Protein AF-A0A952VCK4-F1 (afdb_monomer)

Solvent-accessible surface area (backbone atoms only — not comparable to full-atom values): 16431 Å² total; per-residue (Å²): 134,89,78,80,78,70,80,75,81,76,89,83,85,79,90,71,80,59,84,79,76,69,89,76,76,36,78,81,69,48,26,44,77,48,82,47,77,26,64,45,80,44,81,59,98,82,41,76,48,77,33,42,30,32,23,48,34,41,33,32,52,74,78,87,62,73,40,39,32,46,35,30,51,52,75,66,68,44,52,83,56,52,55,88,54,71,80,72,61,77,50,63,51,46,54,53,55,41,26,77,69,48,21,31,38,38,31,57,30,41,52,30,29,47,82,11,37,58,64,60,59,62,49,58,17,49,89,79,66,76,36,51,76,66,52,42,58,69,37,38,64,61,13,51,53,52,50,48,52,43,46,48,36,34,46,49,54,41,44,39,61,72,67,37,61,79,84,50,52,27,32,25,23,19,34,28,35,9,8,38,47,22,51,48,47,37,41,78,32,86,46,39,42,30,32,38,21,33,52,48,36,86,65,72,39,34,84,90,48,56,69,69,59,35,49,54,52,51,50,53,50,38,57,51,37,28,60,22,17,65,57,32,87,46,44,33,39,38,41,42,38,46,72,20,80,47,41,37,92,64,43,70,59,48,56,50,44,34,22,41,79,30,64,25,54,56,54,44,66,45,73,44,75,80,74,89,65,96,35,20,72,52,51,70,57,44,53,89,82,46,42,58,59,51,51,61,49,55,76,76,43,125

Secondary structure (DSSP, 8-state):
-----------S-------PPPTT--BTTTEEEEEEEEEEEEESSS-EEEEEEEEEEEEESSS----EEEEEP---TT----TT--TTS--HHHHHHHHHTTPEEEEE--TTSTT--S---S---TTTTSS-HHHHHHHHHHHHHHHHHHHHHHIIIIIIIIIS-TT--EEEEEETHHHHHHHHHHHH-TTEEEEEEES--SS-B-TTS-HHHHHHHHHHHHHHHHHHHTT--S-EEEEEESS-TTB-TTHHHHHHHHHHTTT--SEEEEEE-----SSGGGGGG-TTTTHHHHHHHHTT--

Mean predicted aligned error: 6.28 Å

Nearest PDB structures (foldseek):
  4hxg-assembly1_A  TM=6.866E-01  e=3.850E-11  Pyroc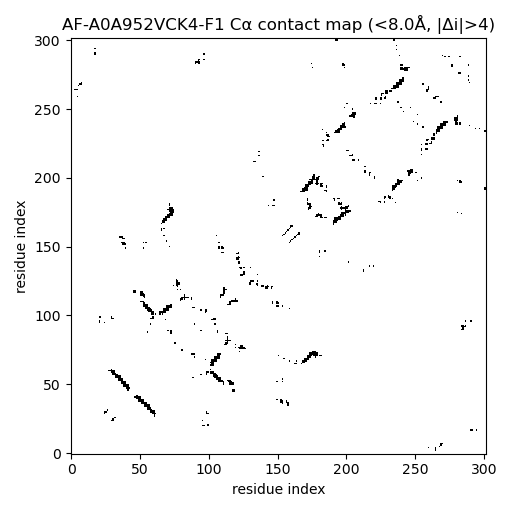occus horikoshii OT3
  4hxg-assembly2_L  TM=6.920E-01  e=4.330E-11  Pyrococcus horikoshii OT3
  4hxg-assembly1_F  TM=6.876E-01  e=4.330E-11  Pyrococcus horikoshii OT3
  4hxg-assembly2_K  TM=6.735E-01  e=1.245E-10  Pyrococcus horikoshii OT3
  7v8u-assembly1_A  TM=6.082E-01  e=3.424E-11  Paenibacillus sp.

Sequence (302 aa):
MKGFVAVVIFLGSVSVCPQAIDPGFAFGRDYTFERMVATRRVNDADDKGTIKLVSYVYRPVKAGTTKVVLFSHGSTGGLIRSAREPLDGPPFALVRFFVSRGYTMVIPMRRGRAESTGKYVEECSVLAGECSTADQLRLGERGISEALADTNAVLEQIVYGKLVRRNTKVIAAGISRGGFLSLLLAAERTEVGAVINFVGGWYGVTANLSTDENEKRMADHKIRLQRAAKKVTVPSLWIYAARDQLYKDGVPQKLFGYWTDADGSRAEFIFVADHALPNGHFIAQDPSLWGKQLDSFLKRTP

Radius of gyration: 18.54 Å; Cα contacts (8 Å, |Δi|>4): 595; chains: 1; bounding box: 48×57×45 Å

Foldseek 3Di:
DDFDDPPPPDDDDDDPPFDDQDPPDDDPQFKDKDKDWFWDADDDPFDGGIKIKIKIKIFGPPDDALAEEEEEFADPLQDQDELVPLPRDAQVLVSSLQSNVGYIYIYIQADSGRPIHTNQQLAHHVPVVRDDLVVNLVSNVVNLVSSLSSSVRCCVCPSCVPRHPPQAAYEQEYAACSLLSSLLNLLVDVSHFEGEHHPYASFQQAPVDDPVSNVSRLVVLLVRLLSSLLRHPHAYEYAWEPQARRYDPCSSVSSVCSNCVNNNSNYHYHYHDDDPDPHRSCVSNDCVRCSVVVVVVVVVTD

Structure (mmCIF, N/CA/C/O backbone):
data_AF-A0A952VCK4-F1
#
_entry.id   AF-A0A952VCK4-F1
#
loop_
_atom_site.group_PDB
_atom_site.id
_atom_site.type_symbol
_atom_site.label_atom_id
_atom_site.label_alt_id
_atom_site.label_comp_id
_atom_site.label_asym_id
_atom_site.label_entity_id
_atom_site.label_seq_id
_atom_site.pdbx_PDB_ins_code
_atom_site.Cartn_x
_atom_site.Cartn_y
_atom_site.Cartn_z
_atom_site.occupancy
_atom_site.B_iso_or_equiv
_atom_site.auth_seq_id
_atom_site.auth_comp_id
_atom_site.auth_asym_id
_atom_site.auth_atom_id
_atom_site.pdbx_PDB_model_num
ATOM 1 N N . MET A 1 1 ? 22.255 -15.027 15.321 1.00 34.03 1 MET A N 1
ATOM 2 C CA . MET A 1 1 ? 21.242 -16.108 15.295 1.00 34.03 1 MET A CA 1
ATOM 3 C C . MET A 1 1 ? 20.570 -16.078 13.935 1.00 34.03 1 MET A C 1
ATOM 5 O O . MET A 1 1 ? 20.062 -15.033 13.562 1.00 34.03 1 MET A O 1
ATOM 9 N N . LYS A 1 2 ? 20.667 -17.164 13.162 1.00 31.75 2 LYS A N 1
ATOM 10 C CA . LYS A 1 2 ? 20.110 -17.266 11.804 1.00 31.75 2 LYS A CA 1
ATOM 11 C C . LYS A 1 2 ? 18.577 -17.320 11.901 1.00 31.75 2 LYS A C 1
ATOM 13 O O . LYS A 1 2 ? 18.056 -18.204 12.575 1.00 31.75 2 LYS A O 1
ATOM 18 N N . GLY A 1 3 ? 17.883 -16.347 11.311 1.00 33.16 3 GLY A N 1
ATOM 19 C CA . GLY A 1 3 ? 16.421 -16.264 11.320 1.00 33.16 3 GLY A CA 1
ATOM 20 C C . GLY A 1 3 ? 15.789 -17.372 10.477 1.00 33.16 3 GLY A C 1
ATOM 21 O O . GLY A 1 3 ? 16.265 -17.676 9.386 1.00 33.16 3 GLY A O 1
ATOM 22 N N . PHE A 1 4 ? 14.729 -17.990 10.996 1.00 32.84 4 PHE A N 1
ATOM 23 C CA . PHE A 1 4 ? 13.907 -18.946 10.259 1.00 32.84 4 PHE A CA 1
ATOM 24 C C . PHE A 1 4 ? 13.177 -18.220 9.119 1.00 32.84 4 PHE A C 1
ATOM 26 O O . PHE A 1 4 ? 12.293 -17.405 9.371 1.00 32.84 4 PHE A O 1
ATOM 33 N N . VAL A 1 5 ? 13.515 -18.538 7.868 1.00 38.03 5 VAL A N 1
ATOM 34 C CA . VAL A 1 5 ? 12.654 -18.251 6.715 1.00 38.03 5 VAL A CA 1
ATOM 35 C C . VAL A 1 5 ? 11.634 -19.384 6.648 1.00 38.03 5 VAL A C 1
ATOM 37 O O . VAL A 1 5 ? 11.970 -20.505 6.271 1.00 38.03 5 VAL A O 1
ATOM 40 N N . ALA A 1 6 ? 10.390 -19.124 7.046 1.00 34.28 6 ALA A N 1
ATOM 41 C CA . ALA A 1 6 ? 9.307 -20.077 6.837 1.00 34.28 6 ALA A CA 1
ATOM 42 C C . ALA A 1 6 ? 8.824 -19.971 5.382 1.00 34.28 6 ALA A C 1
ATOM 44 O O . ALA A 1 6 ? 7.888 -19.235 5.074 1.00 34.28 6 ALA A O 1
ATOM 45 N N . VAL A 1 7 ? 9.469 -20.709 4.474 1.00 36.88 7 VAL A N 1
ATOM 46 C CA . VAL A 1 7 ? 8.864 -21.040 3.178 1.00 36.88 7 VAL A CA 1
ATOM 47 C C . VAL A 1 7 ? 7.813 -22.111 3.454 1.00 36.88 7 VAL A C 1
ATOM 49 O O . VAL A 1 7 ? 8.114 -23.300 3.528 1.00 36.88 7 VAL A O 1
ATOM 52 N N . VAL A 1 8 ? 6.575 -21.685 3.689 1.00 35.97 8 VAL A N 1
ATOM 53 C CA . VAL A 1 8 ? 5.454 -22.605 3.895 1.00 35.97 8 VAL A CA 1
ATOM 54 C C . VAL A 1 8 ? 4.985 -23.092 2.523 1.00 35.97 8 VAL A C 1
ATOM 56 O O . VAL A 1 8 ? 4.101 -22.505 1.908 1.00 35.97 8 VAL A O 1
ATOM 59 N N . ILE A 1 9 ? 5.588 -24.178 2.040 1.00 41.22 9 ILE A N 1
ATOM 60 C CA . ILE A 1 9 ? 4.990 -25.045 1.019 1.00 41.22 9 ILE A CA 1
ATOM 61 C C . ILE A 1 9 ? 4.356 -26.199 1.792 1.00 41.22 9 ILE A C 1
ATOM 63 O O . ILE A 1 9 ? 5.066 -27.086 2.257 1.00 41.22 9 ILE A O 1
ATOM 67 N N . PHE A 1 10 ? 3.037 -26.173 1.990 1.00 41.50 10 PHE A N 1
ATOM 68 C CA . PHE A 1 10 ? 2.327 -27.286 2.623 1.00 41.50 10 PHE A CA 1
ATOM 69 C C . PHE A 1 10 ? 1.287 -27.894 1.686 1.00 41.50 10 PHE A C 1
ATOM 71 O O . PHE A 1 10 ? 0.275 -27.280 1.352 1.00 41.50 10 PHE A O 1
ATOM 78 N N . LEU A 1 11 ? 1.562 -29.148 1.328 1.00 43.91 11 LEU A N 1
ATOM 79 C CA . LEU A 1 11 ? 0.582 -30.182 1.026 1.00 43.91 11 LEU A CA 1
ATOM 80 C C . LEU A 1 11 ? 0.015 -30.669 2.370 1.00 43.91 11 LEU A C 1
ATOM 82 O O . LEU A 1 11 ? 0.777 -31.108 3.227 1.00 43.91 11 LEU A O 1
ATOM 86 N N . GLY A 1 12 ? -1.302 -30.606 2.567 1.00 32.12 12 GLY A N 1
ATOM 87 C CA . GLY A 1 12 ? -1.966 -31.272 3.695 1.00 32.12 12 GLY A CA 1
ATOM 88 C C . GLY A 1 12 ? -2.591 -30.339 4.734 1.00 32.12 12 GLY A C 1
ATOM 89 O O . GLY A 1 12 ? -1.955 -29.478 5.334 1.00 32.12 12 GLY A O 1
ATOM 90 N N . SER A 1 13 ? -3.891 -30.534 4.918 1.00 38.56 13 SER A N 1
ATOM 91 C CA . SER A 1 13 ? -4.864 -29.690 5.603 1.00 38.56 13 SER A CA 1
ATOM 92 C C . SER A 1 13 ? -4.933 -29.893 7.118 1.00 38.56 13 SER A C 1
ATOM 94 O O . SER A 1 13 ? -5.245 -30.985 7.582 1.00 38.56 13 SER A O 1
ATOM 96 N N . VAL A 1 14 ? -4.843 -28.795 7.875 1.00 36.25 14 VAL A N 1
ATOM 97 C CA . VAL A 1 14 ? -5.543 -28.661 9.164 1.00 36.25 14 VAL A CA 1
ATOM 98 C C . VAL A 1 14 ? -6.828 -27.859 8.920 1.00 36.25 14 VAL A C 1
ATOM 100 O O . VAL A 1 14 ? -6.786 -26.708 8.457 1.00 36.25 14 VAL A O 1
ATOM 103 N N . SER A 1 15 ? -7.978 -28.496 9.148 1.00 40.59 15 SER A N 1
ATOM 104 C CA . SER A 1 15 ? -9.320 -27.939 8.932 1.00 40.59 15 SER A CA 1
ATOM 105 C C . SER A 1 15 ? -9.719 -26.999 10.065 1.00 40.59 15 SER A C 1
ATOM 107 O O . SER A 1 15 ? -10.474 -27.351 10.962 1.00 40.59 15 SER A O 1
ATOM 109 N N . VAL A 1 16 ? -9.229 -25.764 9.999 1.00 37.94 16 VAL A N 1
ATOM 110 C CA . VAL A 1 16 ? -9.955 -24.622 10.560 1.00 37.94 16 VAL A CA 1
ATOM 111 C C . VAL A 1 16 ? -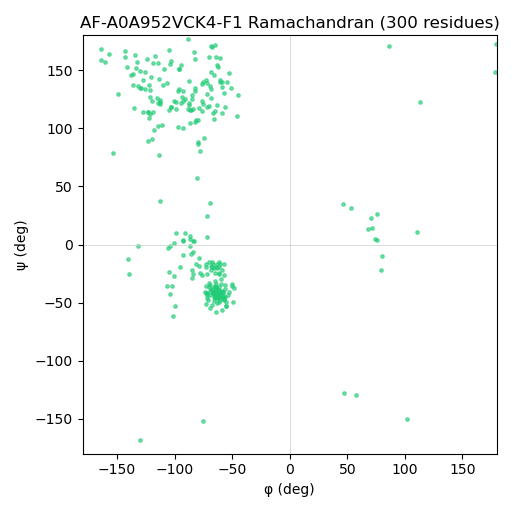10.871 -24.133 9.451 1.00 37.94 16 VAL A C 1
ATOM 113 O O . VAL A 1 16 ? -10.374 -23.734 8.396 1.00 37.94 16 VAL A O 1
ATOM 116 N N . CYS A 1 17 ? -12.186 -24.207 9.662 1.00 35.50 17 CYS A N 1
ATOM 117 C CA . CYS A 1 17 ? -13.151 -23.672 8.711 1.00 35.50 17 CYS A CA 1
ATOM 118 C C . CYS A 1 17 ? -12.950 -22.144 8.659 1.00 35.50 17 CYS A C 1
ATOM 120 O O . CYS A 1 17 ? -13.124 -21.494 9.696 1.00 35.50 17 CYS A O 1
ATOM 122 N N . PRO A 1 18 ? -12.511 -21.552 7.529 1.00 51.97 18 PRO A N 1
ATOM 123 C CA . PRO A 1 18 ? -12.486 -20.099 7.391 1.00 51.97 18 PRO A CA 1
ATOM 124 C C . PRO A 1 18 ? -13.867 -19.520 7.711 1.00 51.97 18 PRO A C 1
ATOM 126 O O . PRO A 1 18 ? -14.884 -20.175 7.463 1.00 51.97 18 PRO A O 1
ATOM 129 N N . GLN A 1 19 ? -13.914 -18.305 8.270 1.00 54.12 19 GLN A N 1
ATOM 130 C CA . GLN A 1 19 ? -15.194 -17.633 8.485 1.00 54.12 19 GLN A CA 1
ATOM 131 C C . GLN A 1 19 ? -15.870 -17.494 7.119 1.00 54.12 19 GLN A C 1
ATOM 133 O O . GLN A 1 19 ? -15.353 -16.799 6.236 1.00 54.12 19 GLN A O 1
ATOM 138 N N . ALA A 1 20 ? -16.989 -18.204 6.947 1.00 57.59 20 ALA A N 1
ATOM 139 C CA . ALA A 1 20 ? -17.745 -18.198 5.709 1.00 57.59 20 ALA A CA 1
ATOM 140 C C . ALA A 1 20 ? -18.134 -16.757 5.383 1.00 57.59 20 ALA A C 1
ATOM 142 O O . ALA A 1 20 ? -18.606 -16.012 6.246 1.00 57.59 20 ALA A O 1
ATOM 143 N N . ILE A 1 21 ? -17.876 -16.347 4.146 1.00 61.97 21 ILE A N 1
ATOM 144 C CA . ILE A 1 21 ? -18.186 -14.991 3.732 1.00 61.97 21 ILE A CA 1
ATOM 145 C C . ILE A 1 21 ? -19.659 -14.947 3.323 1.00 61.97 21 ILE A C 1
ATOM 147 O O . ILE A 1 21 ? -20.033 -15.609 2.358 1.00 61.97 21 ILE A O 1
ATOM 151 N N . ASP A 1 22 ? -20.475 -14.175 4.048 1.00 63.53 22 ASP A N 1
ATOM 152 C CA . ASP A 1 22 ? -21.918 -14.072 3.796 1.00 63.53 22 ASP A CA 1
ATOM 153 C C . ASP A 1 22 ? -22.190 -13.627 2.339 1.00 63.53 22 ASP A C 1
ATOM 155 O O . ASP A 1 22 ? -21.753 -12.536 1.936 1.00 63.53 22 ASP A O 1
ATOM 159 N N . PRO A 1 23 ? -22.871 -14.451 1.515 1.00 60.75 23 PRO A N 1
ATOM 160 C CA . PRO A 1 23 ? -23.243 -14.087 0.150 1.00 60.75 23 PRO A CA 1
ATOM 161 C C . PRO A 1 23 ? -24.211 -12.896 0.082 1.00 60.75 23 PRO A C 1
ATOM 163 O O . PRO A 1 23 ? -24.252 -12.231 -0.948 1.00 60.75 23 PRO A O 1
ATOM 166 N N . GLY A 1 24 ? -24.932 -12.576 1.160 1.00 72.00 24 GLY A N 1
ATOM 167 C CA . GLY A 1 24 ? -25.867 -11.452 1.226 1.00 72.00 24 GLY A CA 1
ATOM 168 C C . GLY A 1 24 ? -25.264 -10.096 1.609 1.00 72.00 24 GLY A C 1
ATOM 169 O O . GLY A 1 24 ? -26.040 -9.165 1.796 1.00 72.00 24 GLY A O 1
ATOM 170 N N . PHE A 1 25 ? -23.936 -9.978 1.766 1.00 81.31 2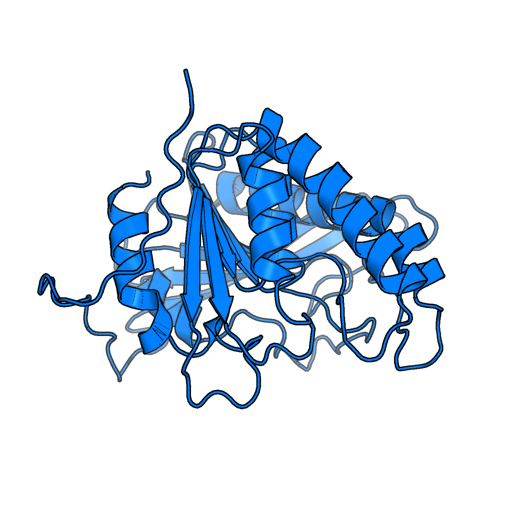5 PHE A N 1
ATOM 171 C CA . PHE A 1 25 ? -23.259 -8.786 2.308 1.00 81.31 25 PHE A CA 1
ATOM 172 C C . PHE A 1 25 ? -23.771 -7.461 1.710 1.00 81.31 25 PHE A C 1
ATOM 174 O O . PHE A 1 25 ? -23.516 -7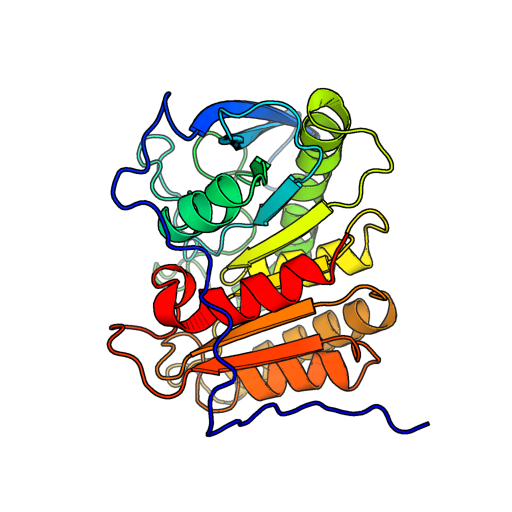.159 0.543 1.00 81.31 25 PHE A O 1
ATOM 181 N N . ALA A 1 26 ? -24.466 -6.665 2.526 1.00 85.56 26 ALA A N 1
ATOM 182 C CA . ALA A 1 26 ? -25.266 -5.530 2.074 1.00 85.56 26 ALA A CA 1
ATOM 183 C C . ALA A 1 26 ? -25.083 -4.269 2.932 1.00 85.56 26 ALA A C 1
ATOM 185 O O . ALA A 1 26 ? -24.914 -4.319 4.156 1.00 85.56 26 ALA A O 1
ATOM 186 N N . PHE A 1 27 ? -25.180 -3.113 2.270 1.00 86.75 27 PHE A N 1
ATOM 187 C CA . PHE A 1 27 ? -25.207 -1.802 2.916 1.00 86.75 27 PHE A CA 1
ATOM 188 C C . PHE A 1 27 ? -26.410 -1.680 3.866 1.00 86.75 27 PHE A C 1
ATOM 190 O O . PHE A 1 27 ? -27.503 -2.151 3.560 1.00 86.75 27 PHE A O 1
ATOM 197 N N . GLY A 1 28 ? -26.212 -1.057 5.027 1.00 86.31 28 GLY A N 1
ATOM 198 C CA . GLY A 1 28 ? -27.235 -0.855 6.060 1.00 86.31 28 GLY A CA 1
ATOM 199 C C . GLY A 1 28 ? -27.506 -2.083 6.935 1.00 86.31 28 GLY A C 1
ATOM 200 O O . GLY A 1 28 ? -27.943 -1.928 8.071 1.00 86.31 28 GLY A O 1
ATOM 201 N N . ARG A 1 29 ? -27.185 -3.290 6.451 1.00 89.12 29 ARG A N 1
ATOM 202 C CA . ARG A 1 29 ? -27.306 -4.546 7.205 1.00 89.12 29 ARG A CA 1
ATOM 203 C C . ARG A 1 29 ? -25.970 -5.006 7.782 1.00 89.12 29 ARG A C 1
ATOM 205 O O . ARG A 1 29 ? -25.870 -5.253 8.979 1.00 89.12 29 ARG A O 1
ATOM 212 N N . ASP A 1 30 ? -24.947 -5.103 6.935 1.00 88.81 30 ASP A N 1
ATOM 213 C CA . ASP A 1 30 ? -23.623 -5.607 7.316 1.00 88.81 30 ASP A CA 1
ATOM 214 C C . ASP A 1 30 ? -22.616 -4.479 7.501 1.00 88.81 30 ASP A C 1
ATOM 216 O O . ASP A 1 30 ? -21.770 -4.536 8.398 1.00 88.81 30 ASP A O 1
ATOM 220 N N . TYR A 1 31 ? -22.724 -3.437 6.675 1.00 92.62 31 TYR A N 1
ATOM 221 C CA . TYR A 1 31 ? -21.815 -2.303 6.717 1.00 92.62 31 TYR A CA 1
ATOM 222 C C . TYR A 1 31 ? -22.502 -0.958 6.478 1.00 92.62 31 TYR A C 1
ATOM 224 O O . TYR A 1 31 ? -23.511 -0.868 5.781 1.00 92.62 31 TYR A O 1
ATOM 232 N N . THR A 1 32 ? -21.923 0.104 7.029 1.00 92.06 32 THR A N 1
ATOM 233 C CA . THR A 1 32 ? -22.187 1.483 6.614 1.00 92.06 32 THR A CA 1
ATOM 234 C C . THR A 1 32 ? -21.021 1.998 5.783 1.00 92.06 32 THR A C 1
ATOM 236 O O . THR A 1 32 ? -19.896 1.501 5.875 1.00 92.06 32 THR A O 1
ATOM 239 N N . PHE A 1 33 ? -21.302 2.986 4.943 1.00 91.56 33 PHE A N 1
ATOM 240 C CA . PHE A 1 33 ? -20.322 3.652 4.103 1.00 91.56 33 PHE A CA 1
ATOM 241 C C . PHE A 1 33 ? -20.463 5.153 4.279 1.00 91.56 33 PHE A C 1
ATOM 243 O O . PHE A 1 33 ? -21.570 5.687 4.212 1.00 91.56 33 PHE A O 1
ATOM 250 N N . GLU A 1 34 ? -19.339 5.831 4.445 1.00 91.88 34 GLU A N 1
ATOM 251 C CA . GLU A 1 34 ? -19.295 7.283 4.424 1.00 91.88 34 GLU A CA 1
ATOM 252 C C . GLU A 1 34 ? -18.022 7.793 3.757 1.00 91.88 34 GLU A C 1
ATOM 254 O O . GLU A 1 34 ? -17.012 7.094 3.637 1.00 91.88 34 GLU A O 1
ATOM 259 N N . ARG A 1 35 ? -18.080 9.061 3.356 1.00 93.38 35 ARG A N 1
ATOM 260 C CA . ARG A 1 35 ? -16.916 9.820 2.919 1.00 93.38 35 ARG A CA 1
ATOM 261 C C . ARG A 1 35 ? -16.467 10.708 4.064 1.00 93.38 35 ARG A C 1
ATOM 263 O O . ARG A 1 35 ? -17.239 11.532 4.548 1.00 93.38 35 ARG A O 1
ATOM 270 N N . MET A 1 36 ? -15.212 10.571 4.461 1.00 96.81 36 MET A N 1
ATOM 271 C CA . MET A 1 36 ? -14.571 11.490 5.394 1.00 96.81 36 MET A CA 1
ATOM 272 C C . MET A 1 36 ? -13.535 12.323 4.655 1.00 96.81 36 MET A C 1
ATOM 274 O O . MET A 1 36 ? -12.965 11.875 3.666 1.00 96.81 36 MET A O 1
ATOM 278 N N . VAL A 1 37 ? -13.284 13.539 5.132 1.00 98.19 37 VAL A N 1
ATOM 279 C CA . VAL A 1 37 ? -12.313 14.447 4.514 1.00 98.19 37 VAL A CA 1
ATOM 280 C C . VAL A 1 37 ? -11.237 14.808 5.529 1.00 98.19 37 VAL A C 1
ATOM 282 O O . VAL A 1 37 ? -11.547 15.249 6.640 1.00 98.19 37 VAL A O 1
ATOM 285 N N . ALA A 1 38 ? -9.986 14.604 5.127 1.00 98.62 38 ALA A N 1
ATOM 286 C CA . ALA A 1 38 ? -8.805 15.207 5.726 1.00 98.62 38 ALA A CA 1
ATOM 287 C C . ALA A 1 38 ? -8.287 16.319 4.806 1.00 98.62 38 ALA A C 1
ATOM 289 O O . ALA A 1 38 ? -8.697 16.443 3.649 1.00 98.62 38 ALA A O 1
ATOM 290 N N . THR A 1 39 ? -7.373 17.134 5.313 1.00 98.56 39 THR A N 1
ATOM 291 C CA . THR A 1 39 ? -6.728 18.189 4.526 1.00 98.56 39 THR A CA 1
ATOM 292 C C . THR A 1 39 ? -5.220 18.135 4.671 1.00 98.56 39 THR A C 1
ATOM 294 O O . THR A 1 39 ? -4.707 17.756 5.722 1.00 98.56 39 THR A O 1
ATOM 297 N N . ARG A 1 40 ? -4.489 18.534 3.633 1.00 98.06 40 ARG A N 1
ATOM 298 C CA . ARG A 1 40 ? -3.031 18.669 3.692 1.00 98.06 40 ARG A CA 1
ATOM 299 C C 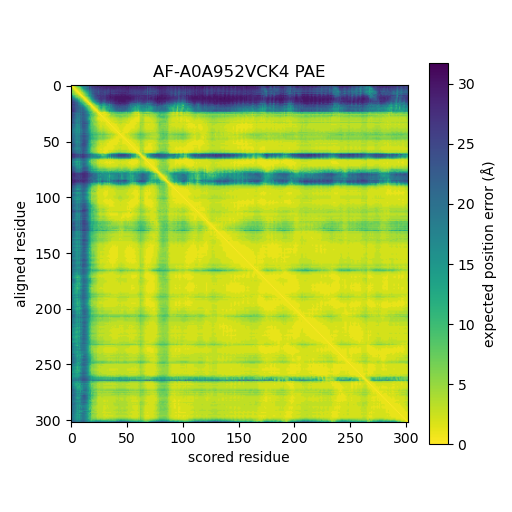. ARG A 1 40 ? -2.620 19.966 3.019 1.00 98.06 40 ARG A C 1
ATOM 301 O O . ARG A 1 40 ? -3.149 20.307 1.965 1.00 98.06 40 ARG A O 1
ATOM 308 N N . ARG A 1 41 ? -1.680 20.699 3.615 1.00 98.00 41 ARG A N 1
ATOM 309 C CA . ARG A 1 41 ? -1.059 21.845 2.947 1.00 98.00 41 ARG A CA 1
ATOM 310 C C . ARG A 1 41 ? 0.058 21.345 2.036 1.00 98.00 41 ARG A C 1
ATOM 312 O O . ARG A 1 41 ? 0.885 20.550 2.469 1.00 98.00 41 ARG A O 1
ATOM 319 N N . VAL A 1 42 ? 0.074 21.827 0.804 1.00 97.44 42 VAL A N 1
ATOM 320 C CA . VAL A 1 42 ? 1.079 21.531 -0.218 1.00 97.44 42 VAL A CA 1
ATOM 321 C C . VAL A 1 42 ? 1.670 22.832 -0.744 1.00 97.44 42 VAL A C 1
ATOM 323 O O . VAL A 1 42 ? 1.021 23.884 -0.750 1.00 97.44 42 VAL A O 1
ATOM 326 N N . ASN A 1 43 ? 2.936 22.770 -1.124 1.00 95.94 43 ASN A N 1
ATOM 327 C CA . ASN A 1 43 ? 3.649 23.863 -1.765 1.00 95.94 43 ASN A CA 1
ATOM 328 C C . ASN A 1 43 ? 4.765 23.253 -2.609 1.00 95.94 43 ASN A C 1
ATOM 330 O O . ASN A 1 43 ? 5.912 23.178 -2.170 1.00 95.94 43 ASN A O 1
ATOM 334 N N . ASP A 1 44 ? 4.397 22.749 -3.780 1.00 93.56 44 ASP A N 1
ATOM 335 C CA . ASP A 1 44 ? 5.325 22.149 -4.729 1.00 93.56 44 ASP A CA 1
ATOM 336 C C . ASP A 1 44 ? 5.123 22.732 -6.139 1.00 93.56 44 ASP A C 1
ATOM 338 O O . ASP A 1 44 ? 4.490 23.777 -6.313 1.00 93.56 44 ASP A O 1
ATOM 342 N N . ALA A 1 45 ? 5.739 22.107 -7.144 1.00 92.06 45 ALA A N 1
ATOM 343 C CA . ALA A 1 45 ? 5.658 22.566 -8.528 1.00 92.06 45 ALA A CA 1
ATOM 344 C C . ALA A 1 45 ? 4.255 22.420 -9.143 1.00 92.06 45 ALA A C 1
ATOM 346 O O . ALA A 1 45 ? 3.968 23.067 -10.148 1.00 92.06 45 ALA A O 1
ATOM 347 N N . ASP A 1 46 ? 3.403 21.571 -8.568 1.00 92.75 46 ASP A N 1
ATOM 348 C CA . ASP A 1 46 ? 2.115 21.185 -9.134 1.00 92.75 46 ASP A CA 1
ATOM 349 C C . ASP A 1 46 ? 0.938 21.825 -8.383 1.00 92.75 46 ASP A C 1
ATOM 351 O O . ASP A 1 46 ? -0.037 22.227 -9.013 1.00 92.75 46 ASP A O 1
ATOM 355 N N . ASP A 1 47 ? 1.039 21.976 -7.059 1.00 95.00 47 ASP A N 1
ATOM 356 C CA . ASP A 1 47 ? -0.027 22.499 -6.207 1.00 95.00 47 ASP A CA 1
ATOM 357 C C . ASP A 1 47 ? 0.493 23.481 -5.138 1.00 95.00 47 ASP A C 1
ATOM 359 O O . ASP A 1 47 ? 1.556 23.300 -4.533 1.00 95.00 47 ASP A O 1
ATOM 363 N N . LYS A 1 48 ? -0.323 24.496 -4.818 1.00 96.50 48 LYS A N 1
ATOM 364 C CA . LYS A 1 48 ? -0.101 25.427 -3.698 1.00 96.50 48 LYS A CA 1
ATOM 365 C C . LYS A 1 48 ? -1.363 25.585 -2.859 1.00 96.50 48 LYS A C 1
ATOM 367 O O . LYS A 1 48 ? -2.447 25.800 -3.392 1.00 96.50 48 LYS A O 1
ATOM 372 N N . GLY A 1 49 ? -1.210 25.562 -1.538 1.00 97.00 49 GLY A N 1
ATOM 373 C CA . GLY A 1 49 ? -2.309 25.779 -0.596 1.00 97.00 49 GLY A CA 1
ATOM 374 C C . GLY A 1 49 ? -2.826 24.480 0.011 1.00 97.00 49 GLY A C 1
ATOM 375 O O . GLY A 1 49 ? -2.060 23.548 0.232 1.00 97.00 49 GLY A O 1
ATOM 376 N N . THR A 1 50 ? -4.110 24.436 0.357 1.00 98.25 50 THR A N 1
ATOM 377 C CA . THR A 1 50 ? -4.711 23.285 1.045 1.00 98.25 50 THR A CA 1
ATOM 378 C C . THR A 1 50 ? -5.440 22.389 0.055 1.00 98.25 50 THR A C 1
ATOM 380 O O . THR A 1 50 ? -6.385 22.831 -0.596 1.00 98.25 50 THR A O 1
ATOM 383 N N . ILE A 1 51 ? -5.050 21.118 -0.001 1.00 97.94 51 ILE A N 1
ATOM 384 C CA . ILE A 1 51 ? -5.772 20.068 -0.722 1.00 97.94 51 ILE A CA 1
ATOM 385 C C . ILE A 1 51 ? -6.690 19.289 0.225 1.00 97.94 51 ILE A C 1
ATOM 387 O O . ILE A 1 51 ? -6.414 19.154 1.422 1.00 97.94 51 ILE A O 1
ATOM 391 N N . LYS A 1 52 ? -7.790 18.769 -0.323 1.00 97.81 52 LYS A N 1
ATOM 392 C CA . LYS A 1 52 ? -8.727 17.862 0.340 1.00 97.81 52 LYS A CA 1
ATOM 393 C C . LYS A 1 52 ? -8.386 16.424 -0.025 1.00 97.81 52 LYS A C 1
ATOM 395 O O . LYS A 1 52 ? -8.217 16.112 -1.201 1.00 97.81 52 LYS A O 1
ATOM 400 N N . LEU A 1 53 ? -8.354 15.570 0.987 1.00 97.25 53 LEU A N 1
ATOM 401 C CA . LEU A 1 53 ? -8.132 14.136 0.872 1.00 97.25 53 LEU A CA 1
ATOM 402 C C . LEU A 1 53 ? -9.403 13.422 1.318 1.00 97.25 53 LEU A C 1
ATOM 404 O O . LEU A 1 53 ? -9.701 13.338 2.514 1.00 97.25 53 LEU A O 1
ATOM 408 N N . VAL A 1 54 ? -10.181 12.957 0.349 1.00 94.94 54 VAL A N 1
ATOM 409 C CA . VAL A 1 54 ? -11.380 12.162 0.593 1.00 94.94 54 VAL A CA 1
ATOM 410 C C . VAL A 1 54 ? -10.956 10.747 0.965 1.00 94.94 54 VAL A C 1
ATOM 412 O O . VAL A 1 54 ? -10.026 10.179 0.406 1.00 94.94 54 VAL A O 1
ATOM 415 N N . SER A 1 55 ? -11.615 10.170 1.957 1.00 95.19 55 SER A N 1
ATOM 416 C CA . SER A 1 55 ? -11.421 8.782 2.354 1.00 95.19 55 SER A CA 1
ATOM 417 C C . SER A 1 55 ? -12.750 8.065 2.358 1.00 95.19 55 SER A C 1
ATOM 419 O O . SER A 1 55 ? -13.739 8.565 2.901 1.00 95.19 55 SER A O 1
ATOM 421 N N . TYR A 1 56 ? -12.755 6.879 1.773 1.00 94.44 56 TYR A N 1
ATOM 422 C CA . TYR A 1 56 ? -13.885 5.969 1.835 1.00 94.44 56 TYR A CA 1
ATOM 423 C C . TYR A 1 56 ? -13.785 5.167 3.124 1.00 94.44 56 TYR A C 1
ATOM 425 O O . TYR A 1 56 ? -12.747 4.562 3.394 1.00 94.44 56 TYR A O 1
ATOM 433 N N . VAL A 1 57 ? -14.839 5.192 3.935 1.00 94.88 57 VAL A N 1
ATOM 434 C CA . VAL A 1 57 ? -14.863 4.524 5.236 1.00 94.88 57 VAL A CA 1
ATOM 435 C C . VAL A 1 57 ? -16.001 3.520 5.256 1.00 94.88 57 VAL A C 1
ATOM 437 O O . VAL A 1 57 ? -17.170 3.899 5.233 1.00 94.88 57 VAL A O 1
ATOM 440 N N . TYR A 1 58 ? -15.645 2.239 5.308 1.00 94.19 58 TYR A N 1
ATOM 441 C CA . TYR A 1 58 ? -16.587 1.132 5.448 1.00 94.19 58 TYR A CA 1
ATOM 442 C C . TYR A 1 58 ? -16.542 0.634 6.887 1.00 94.19 58 TYR A C 1
ATOM 444 O O . TYR A 1 58 ? -15.491 0.179 7.349 1.00 94.19 58 TYR A O 1
ATOM 452 N N . ARG A 1 59 ? -17.667 0.712 7.600 1.00 93.19 59 ARG A N 1
ATOM 453 C CA . ARG A 1 59 ? -17.765 0.248 8.990 1.00 93.19 59 ARG A CA 1
ATOM 454 C C . ARG A 1 59 ? -18.692 -0.948 9.109 1.00 93.19 59 ARG A C 1
ATOM 456 O O . ARG A 1 59 ? -19.740 -0.927 8.474 1.00 93.19 59 ARG A O 1
ATOM 463 N N . PRO A 1 60 ? -18.384 -1.931 9.964 1.00 93.50 60 PRO A N 1
ATOM 464 C CA . PRO A 1 60 ? -19.369 -2.924 10.374 1.00 93.50 60 PRO A CA 1
ATOM 465 C C . PRO A 1 60 ? -20.579 -2.241 11.033 1.00 93.50 60 PRO A C 1
ATOM 467 O O . PRO A 1 60 ? -20.403 -1.355 11.868 1.00 93.50 60 PRO A O 1
ATOM 470 N N . VAL A 1 61 ? -21.804 -2.658 10.691 1.00 88.00 61 VAL A N 1
ATOM 471 C CA . VAL A 1 61 ? -23.034 -2.157 11.350 1.00 88.00 61 VAL A CA 1
ATOM 472 C C . VAL A 1 61 ? -23.077 -2.576 12.819 1.00 88.00 61 VAL A C 1
ATOM 474 O O . VAL A 1 61 ? -23.520 -1.814 13.676 1.00 88.00 61 VAL A O 1
ATOM 477 N N . LYS A 1 62 ? -22.584 -3.781 13.132 1.00 79.62 62 LYS A N 1
ATOM 478 C CA . LYS A 1 62 ? -22.440 -4.240 14.517 1.00 79.62 62 LYS A CA 1
ATOM 479 C C . LYS A 1 62 ? -21.400 -3.363 15.223 1.00 79.62 62 LYS A C 1
ATOM 481 O O . LYS A 1 62 ? -20.210 -3.433 14.920 1.00 79.62 62 LYS A O 1
ATOM 486 N N . ALA A 1 63 ? -21.882 -2.511 16.125 1.00 61.06 63 ALA A N 1
ATOM 487 C CA . ALA A 1 63 ? -21.099 -1.473 16.784 1.00 61.06 63 ALA A CA 1
ATOM 488 C C . ALA A 1 63 ? -19.959 -2.031 17.660 1.00 61.06 63 ALA A C 1
ATOM 490 O O . ALA A 1 63 ? -20.052 -3.132 18.199 1.00 61.06 63 ALA A O 1
ATOM 491 N N . GLY A 1 64 ? -18.909 -1.220 17.855 1.00 59.78 64 GLY A N 1
ATOM 492 C CA . GLY A 1 64 ? -17.945 -1.398 18.953 1.00 59.78 64 GLY A CA 1
ATOM 493 C C . GLY A 1 64 ? -16.525 -1.837 18.586 1.00 59.78 64 GLY A C 1
ATOM 494 O O . GLY A 1 64 ? -15.753 -2.165 19.483 1.00 59.78 64 GLY A O 1
ATOM 495 N N . THR A 1 65 ? -16.129 -1.847 17.312 1.00 64.75 65 THR A N 1
ATOM 496 C CA . THR A 1 65 ? -14.782 -2.309 16.940 1.00 64.75 65 THR A CA 1
ATOM 497 C C . THR A 1 65 ? -13.776 -1.158 16.925 1.00 64.75 65 THR A C 1
ATOM 499 O O . THR A 1 65 ? -13.948 -0.202 16.174 1.00 64.75 65 THR A O 1
ATOM 502 N N . THR A 1 66 ? -12.676 -1.278 17.668 1.00 79.00 66 THR A N 1
ATOM 503 C CA . THR A 1 66 ? -11.514 -0.369 17.573 1.00 79.00 66 THR A CA 1
ATOM 504 C C . THR A 1 66 ? -10.516 -0.795 16.493 1.00 79.00 66 THR A C 1
ATOM 506 O O . THR A 1 66 ? -9.419 -0.252 16.411 1.00 79.00 66 THR A O 1
ATOM 509 N N . LYS A 1 67 ? -10.856 -1.804 15.685 1.00 92.94 67 LYS A N 1
ATOM 510 C CA . LYS A 1 67 ? -9.958 -2.377 14.685 1.00 92.94 67 LYS A CA 1
ATOM 511 C C . LYS A 1 67 ? -10.077 -1.606 13.380 1.00 92.94 67 LYS A C 1
ATOM 513 O O . LYS A 1 67 ? -11.154 -1.556 12.784 1.00 92.94 67 LYS A O 1
ATOM 518 N N . VAL A 1 68 ? -8.968 -1.027 12.930 1.00 96.69 68 VAL A N 1
ATOM 519 C CA . VAL A 1 68 ? -8.910 -0.257 11.684 1.00 96.69 68 VAL A CA 1
ATOM 520 C C . VAL A 1 68 ? -7.889 -0.866 10.736 1.00 96.69 68 VAL A C 1
ATOM 522 O O . VAL A 1 68 ? -6.751 -1.144 11.120 1.00 96.69 68 VAL A O 1
ATOM 525 N N . VAL A 1 69 ? -8.304 -1.028 9.483 1.00 97.62 69 VAL A N 1
ATOM 526 C CA . VAL A 1 69 ? -7.412 -1.276 8.350 1.00 97.62 69 VAL A CA 1
ATOM 527 C C . VAL A 1 69 ? -7.308 0.016 7.553 1.00 97.62 69 VAL A C 1
ATOM 529 O O . VAL A 1 69 ? -8.298 0.471 6.979 1.00 97.62 69 VAL A O 1
ATOM 532 N N . LEU A 1 70 ? -6.112 0.596 7.507 1.00 98.00 70 LEU A N 1
ATOM 533 C CA . LEU A 1 70 ? -5.784 1.677 6.587 1.00 98.00 70 LEU A CA 1
ATOM 534 C C . LEU A 1 70 ? -5.335 1.042 5.273 1.00 98.00 70 LEU A C 1
ATOM 536 O O . LEU A 1 70 ? -4.248 0.469 5.193 1.00 98.00 70 LEU A O 1
ATOM 540 N N . PHE A 1 71 ? -6.200 1.081 4.267 1.00 97.88 71 PHE A N 1
ATOM 541 C CA . PHE A 1 71 ? -5.988 0.381 3.012 1.00 97.88 71 PHE A CA 1
ATOM 542 C C . PHE A 1 71 ? -5.550 1.341 1.905 1.00 97.88 71 PHE A C 1
ATOM 544 O O . PHE A 1 71 ? -6.295 2.231 1.503 1.00 97.88 71 PHE A O 1
ATOM 551 N N . SER A 1 72 ? -4.358 1.120 1.369 1.00 96.44 72 SER A N 1
ATOM 552 C CA . SER A 1 72 ? -3.766 1.922 0.304 1.00 96.44 72 SER A CA 1
ATOM 553 C C . SER A 1 72 ? -4.086 1.328 -1.070 1.00 96.44 72 SER A C 1
ATOM 555 O O . SER A 1 72 ? -3.748 0.177 -1.362 1.00 96.44 72 SER A O 1
ATOM 557 N N . HIS A 1 73 ? -4.701 2.126 -1.945 1.00 93.94 73 HIS A N 1
ATOM 558 C CA . HIS A 1 73 ? -4.933 1.752 -3.343 1.00 93.94 73 HIS A CA 1
ATOM 559 C C . HIS A 1 73 ? -3.626 1.721 -4.159 1.00 93.94 73 HIS A C 1
ATOM 561 O O . HIS A 1 73 ? -2.624 2.344 -3.785 1.00 93.94 73 HIS A O 1
ATOM 567 N N . GLY A 1 74 ? -3.669 1.030 -5.303 1.00 92.06 74 GLY A N 1
ATOM 568 C CA . GLY A 1 74 ? -2.559 0.896 -6.251 1.00 92.06 74 GLY A CA 1
ATOM 569 C C . GLY A 1 74 ? -2.294 2.140 -7.108 1.00 92.06 74 GLY A C 1
ATOM 570 O O . GLY A 1 74 ? -2.558 3.264 -6.690 1.00 92.06 74 GLY A O 1
ATOM 571 N N . SER A 1 75 ? -1.752 1.912 -8.304 1.00 88.62 75 SER A N 1
ATOM 572 C CA . SER A 1 75 ? -1.467 2.882 -9.381 1.00 88.62 75 SER A CA 1
ATOM 573 C C . SER A 1 75 ? -2.718 3.183 -10.229 1.00 88.62 75 SER A C 1
ATOM 575 O O . SER A 1 75 ? -3.670 2.403 -10.184 1.00 88.62 75 SER A O 1
ATOM 577 N N . THR A 1 76 ? -2.758 4.303 -10.964 1.00 80.75 76 THR A N 1
ATOM 578 C CA . THR A 1 76 ? -3.741 4.517 -12.060 1.00 80.75 76 THR A CA 1
ATOM 579 C C . THR A 1 76 ? -3.139 4.276 -13.446 1.00 80.75 76 THR A C 1
ATOM 581 O O . THR A 1 76 ? -3.810 4.485 -14.455 1.00 80.75 76 THR A O 1
ATOM 584 N N . GLY A 1 77 ? -1.867 3.883 -13.523 1.00 78.06 77 GLY A N 1
ATOM 585 C CA . GLY A 1 77 ? -1.082 3.892 -14.755 1.00 78.06 77 GLY A CA 1
ATOM 586 C C . GLY A 1 77 ? -0.743 5.309 -15.231 1.00 78.06 77 GLY A C 1
ATOM 587 O O . GLY A 1 77 ? -0.533 5.518 -16.426 1.00 78.06 77 GLY A O 1
ATOM 588 N N . GLY A 1 78 ? -0.745 6.288 -14.321 1.00 63.22 78 GLY A N 1
ATOM 589 C CA . GLY A 1 78 ? -0.576 7.709 -14.637 1.00 63.22 78 GLY A CA 1
ATOM 590 C C . GLY A 1 78 ? -1.806 8.372 -15.248 1.00 63.22 78 GLY A C 1
ATOM 591 O O . GLY A 1 78 ? -1.747 9.545 -15.588 1.00 63.22 78 GLY A O 1
ATOM 592 N N . LEU A 1 79 ? -2.926 7.656 -15.367 1.00 61.56 79 LEU A N 1
ATOM 593 C CA . LEU A 1 79 ? -4.163 8.220 -15.893 1.00 61.56 79 LEU A CA 1
ATOM 594 C C . LEU A 1 79 ? -4.917 8.973 -14.791 1.00 61.56 79 LEU A C 1
ATOM 596 O O . LEU A 1 79 ? -5.084 8.463 -13.679 1.00 61.56 79 LEU A O 1
ATOM 600 N N . ILE A 1 80 ? -5.400 10.176 -15.104 1.00 60.31 80 ILE A N 1
ATOM 601 C CA . ILE A 1 80 ? -6.338 10.898 -14.241 1.00 60.31 80 ILE A CA 1
ATOM 602 C C . ILE A 1 80 ? -7.703 10.242 -14.418 1.00 60.31 80 ILE A C 1
ATOM 604 O O . ILE A 1 80 ? -8.287 10.285 -15.500 1.00 60.31 80 ILE A O 1
ATOM 608 N N . ARG A 1 81 ? -8.216 9.630 -13.353 1.00 59.00 81 ARG A N 1
ATOM 609 C CA . ARG A 1 81 ? -9.576 9.093 -13.339 1.00 59.00 81 ARG A CA 1
ATOM 610 C C . ARG A 1 81 ? -10.528 10.137 -12.790 1.00 59.00 81 ARG A C 1
ATOM 612 O O . ARG A 1 81 ? -10.252 10.771 -11.773 1.00 59.00 81 ARG A O 1
ATOM 619 N N . SER A 1 82 ? -11.632 10.341 -13.500 1.00 54.53 82 SER A N 1
ATOM 620 C CA . SER A 1 82 ? -12.652 11.311 -13.117 1.00 54.53 82 SER A CA 1
ATOM 621 C C . SER A 1 82 ? -13.199 10.991 -11.727 1.00 54.53 82 SER A C 1
ATOM 623 O O . SER A 1 82 ? -13.511 9.843 -11.428 1.00 54.53 82 SER A O 1
ATOM 625 N N . ALA A 1 83 ? -13.440 12.018 -10.909 1.00 54.88 83 ALA A N 1
ATOM 626 C CA . ALA A 1 83 ? -14.161 11.885 -9.639 1.00 54.88 83 ALA A CA 1
ATOM 627 C C . ALA A 1 83 ? -15.574 11.276 -9.801 1.00 54.88 83 ALA A C 1
ATOM 629 O O . ALA A 1 83 ? -16.177 10.827 -8.829 1.00 54.88 83 ALA A O 1
ATOM 630 N N . ARG A 1 84 ? -16.116 11.266 -11.029 1.00 50.62 84 ARG A N 1
ATOM 631 C CA . ARG A 1 84 ? -17.401 10.638 -11.379 1.00 50.62 84 ARG A CA 1
ATOM 632 C C . ARG A 1 84 ? -17.289 9.133 -11.659 1.00 50.62 84 ARG A C 1
ATOM 634 O O . ARG A 1 84 ? -18.317 8.485 -11.820 1.00 50.62 84 ARG A O 1
ATOM 641 N N . GLU A 1 85 ? -16.077 8.581 -11.691 1.00 49.62 85 GLU A N 1
ATOM 642 C CA . GLU A 1 85 ? -15.780 7.160 -11.898 1.00 49.62 85 GLU A CA 1
ATOM 643 C C . GLU A 1 85 ? -15.170 6.559 -10.615 1.00 49.62 85 GLU A C 1
ATOM 645 O O . GLU A 1 85 ? -13.960 6.345 -10.541 1.00 49.62 85 GLU A O 1
ATOM 650 N N . PRO A 1 86 ? -15.974 6.270 -9.571 1.00 51.78 86 PRO A N 1
ATOM 651 C CA . PRO A 1 86 ? -15.493 5.851 -8.246 1.00 51.78 86 PRO A CA 1
ATOM 652 C C . PRO A 1 86 ? -14.905 4.420 -8.195 1.00 51.78 86 PRO A C 1
ATOM 654 O O . PRO A 1 86 ? -14.869 3.792 -7.137 1.00 51.78 86 PRO A O 1
ATOM 657 N N . LEU A 1 87 ? -14.411 3.889 -9.318 1.00 55.06 87 LEU A N 1
ATOM 658 C CA . LEU A 1 87 ? -13.824 2.547 -9.457 1.00 55.06 87 LEU A CA 1
ATOM 659 C C . LEU A 1 87 ? -12.437 2.395 -8.798 1.00 55.06 87 LEU A C 1
ATOM 661 O O . LEU A 1 87 ? -11.803 1.352 -8.940 1.00 55.06 87 LEU A O 1
ATOM 665 N N . ASP A 1 88 ? -11.965 3.407 -8.072 1.00 60.81 88 ASP A N 1
ATOM 666 C CA . ASP A 1 88 ? -10.636 3.437 -7.448 1.00 60.81 88 ASP A CA 1
ATOM 667 C C . ASP A 1 88 ? -10.613 2.935 -5.989 1.00 60.81 88 ASP A C 1
ATOM 669 O O . ASP A 1 88 ? -9.564 2.935 -5.336 1.00 60.81 88 ASP A O 1
ATOM 673 N N . GLY A 1 89 ? -11.758 2.474 -5.475 1.00 66.25 89 GLY A N 1
ATOM 674 C CA . GLY A 1 89 ? -11.852 1.792 -4.184 1.00 66.25 89 GLY A CA 1
ATOM 675 C C . GLY A 1 89 ? -11.168 0.411 -4.162 1.00 66.25 89 GLY A C 1
ATOM 676 O O . GLY A 1 89 ? -10.778 -0.127 -5.200 1.00 66.25 89 GLY A O 1
ATOM 677 N N . PRO A 1 90 ? -11.011 -0.207 -2.976 1.00 76.06 90 PRO A N 1
ATOM 678 C CA . PRO A 1 90 ? -10.510 -1.575 -2.874 1.00 76.06 90 PRO A CA 1
ATOM 679 C C . PRO A 1 90 ? -11.467 -2.550 -3.581 1.00 76.06 90 PRO A C 1
ATOM 681 O O . PRO A 1 90 ? -12.677 -2.302 -3.596 1.00 76.06 90 PRO A O 1
ATOM 684 N N . PRO A 1 91 ? -10.980 -3.704 -4.082 1.00 86.56 91 PRO A N 1
ATOM 685 C CA . PRO A 1 91 ? -11.854 -4.805 -4.467 1.00 86.56 91 PRO A CA 1
ATOM 686 C C . PRO A 1 91 ? -12.921 -5.058 -3.399 1.00 86.56 91 PRO A C 1
ATOM 688 O O . PRO A 1 91 ? -12.595 -5.228 -2.223 1.00 86.56 91 PRO A O 1
ATOM 691 N N . PHE A 1 92 ? -14.198 -5.109 -3.787 1.00 87.75 92 PHE A N 1
ATOM 692 C CA . PHE A 1 92 ? -15.287 -5.251 -2.813 1.00 87.75 92 PHE A CA 1
ATOM 693 C C . PHE A 1 92 ? -15.187 -6.556 -2.006 1.00 87.75 92 PHE A C 1
ATOM 695 O O . PHE A 1 92 ? -15.609 -6.617 -0.855 1.00 87.75 92 PHE A O 1
ATOM 702 N N . ALA A 1 93 ? -14.528 -7.578 -2.562 1.00 90.62 93 ALA A N 1
ATOM 703 C CA . ALA A 1 93 ? -14.162 -8.797 -1.850 1.00 90.62 93 ALA A CA 1
ATOM 704 C C . ALA A 1 93 ? -13.313 -8.536 -0.588 1.00 90.62 93 ALA A C 1
ATOM 706 O O . ALA A 1 93 ? -13.542 -9.181 0.435 1.00 90.62 93 ALA A O 1
ATOM 707 N N . LEU A 1 94 ? -12.389 -7.568 -0.622 1.00 93.25 94 LEU A N 1
ATOM 708 C CA . LEU A 1 94 ? -11.599 -7.157 0.544 1.00 93.25 94 LEU A CA 1
ATOM 709 C C . LEU A 1 94 ? -12.441 -6.384 1.556 1.00 93.25 94 LEU A C 1
ATOM 711 O O . LEU A 1 94 ? -12.334 -6.655 2.751 1.00 93.25 94 LEU A O 1
ATOM 715 N N . VAL A 1 95 ? -13.316 -5.485 1.088 1.00 92.81 95 VAL A N 1
ATOM 716 C CA . VAL A 1 95 ? -14.288 -4.792 1.956 1.00 92.81 95 VAL A CA 1
ATOM 717 C C . VAL A 1 95 ? -15.119 -5.811 2.716 1.00 92.81 95 VAL A C 1
ATOM 719 O O . VAL A 1 95 ? -15.144 -5.808 3.946 1.00 92.81 95 VAL A O 1
ATOM 722 N N . ARG A 1 96 ? -15.725 -6.748 1.986 1.00 93.06 96 ARG A N 1
ATOM 723 C CA . ARG A 1 96 ? -16.510 -7.839 2.556 1.00 93.06 96 ARG A CA 1
ATOM 724 C C . ARG A 1 96 ? -15.685 -8.671 3.537 1.00 93.06 96 ARG A C 1
ATOM 726 O O . ARG A 1 96 ? -16.163 -8.968 4.631 1.00 93.06 96 ARG A O 1
ATOM 733 N N . PHE A 1 97 ? -14.450 -9.024 3.182 1.00 94.75 97 PHE A N 1
ATOM 734 C CA . PHE A 1 97 ? -13.566 -9.819 4.034 1.00 94.75 97 PHE A CA 1
ATOM 735 C C . PHE A 1 97 ? -13.303 -9.133 5.380 1.00 94.75 97 PHE A C 1
ATOM 737 O O . PHE A 1 97 ? -13.601 -9.712 6.423 1.00 94.75 97 PHE A O 1
ATOM 744 N N . PHE A 1 98 ? -12.798 -7.901 5.377 1.00 94.88 98 PHE A N 1
ATOM 745 C CA . PHE A 1 98 ? -12.422 -7.197 6.605 1.00 94.88 98 PHE A CA 1
ATOM 746 C C . PHE A 1 98 ? -13.632 -6.760 7.432 1.00 94.88 98 PHE A C 1
ATOM 748 O O . PHE A 1 98 ? -13.643 -6.951 8.650 1.00 94.88 98 PHE A O 1
ATOM 755 N N . VAL A 1 99 ? -14.676 -6.226 6.796 1.00 93.81 99 VAL A N 1
ATOM 756 C CA . VAL A 1 99 ? -15.849 -5.718 7.518 1.00 93.81 99 VAL A CA 1
ATOM 757 C C . VAL A 1 99 ? -16.626 -6.852 8.188 1.00 93.81 99 VAL A C 1
ATOM 759 O O . VAL A 1 99 ? -17.011 -6.718 9.349 1.00 93.81 99 VAL A O 1
ATOM 762 N N . SER A 1 100 ? -16.763 -8.014 7.536 1.00 92.00 100 SER A N 1
ATOM 763 C CA . SER A 1 100 ? -17.362 -9.205 8.170 1.00 92.00 100 SER A CA 1
ATOM 764 C C . SER A 1 100 ? -16.560 -9.735 9.369 1.00 92.00 100 SER A C 1
ATOM 766 O O . SER A 1 100 ? -17.098 -10.478 10.189 1.00 92.00 100 SER A O 1
ATOM 768 N N . ARG A 1 101 ? -15.292 -9.324 9.506 1.00 92.06 101 ARG A N 1
ATOM 769 C CA . ARG A 1 101 ? -14.396 -9.635 10.635 1.00 92.06 101 ARG A CA 1
ATOM 770 C C . ARG A 1 101 ? -14.322 -8.510 11.667 1.00 92.06 101 ARG A C 1
ATOM 772 O O . ARG A 1 101 ? -13.484 -8.549 12.566 1.00 92.06 101 ARG A O 1
ATOM 779 N N . GLY A 1 102 ? -15.189 -7.505 11.548 1.00 92.69 102 GLY A N 1
ATOM 780 C CA . GLY A 1 102 ? -15.254 -6.394 12.488 1.00 92.69 102 GLY A CA 1
ATOM 781 C C . GLY A 1 102 ? -14.122 -5.379 12.324 1.00 92.69 102 GLY A C 1
ATOM 782 O O . GLY A 1 102 ? -13.745 -4.736 13.296 1.00 92.69 102 GLY A O 1
ATOM 783 N N . TYR A 1 103 ? -13.541 -5.239 11.133 1.00 95.00 103 TYR A N 1
ATOM 784 C CA . TYR A 1 103 ? -12.594 -4.160 10.857 1.00 95.00 103 TYR A CA 1
ATOM 785 C C . TYR A 1 103 ? -13.308 -3.001 10.166 1.00 95.00 103 TYR A C 1
ATOM 787 O O . TYR A 1 103 ? -14.003 -3.190 9.168 1.00 95.00 103 TYR A O 1
ATOM 795 N N . THR A 1 104 ? -13.083 -1.786 10.660 1.00 95.88 104 THR A N 1
ATOM 796 C CA . THR A 1 104 ? -13.364 -0.575 9.886 1.00 95.88 104 THR A CA 1
ATOM 797 C C . THR A 1 104 ? -12.268 -0.405 8.840 1.00 95.88 104 THR A C 1
ATOM 799 O O . THR A 1 104 ? -11.091 -0.303 9.185 1.00 95.88 104 THR A O 1
ATOM 802 N N . MET A 1 105 ? -12.637 -0.371 7.562 1.00 96.12 105 MET A N 1
ATOM 803 C CA . MET A 1 105 ? -11.694 -0.071 6.487 1.00 96.12 105 MET A CA 1
ATOM 804 C C . MET A 1 105 ? -11.728 1.415 6.166 1.00 96.12 105 MET A C 1
ATOM 806 O O . MET A 1 105 ? -12.789 1.962 5.872 1.00 96.12 105 MET A O 1
ATOM 810 N N . VAL A 1 106 ? -10.559 2.045 6.179 1.00 97.25 106 VAL A N 1
ATOM 811 C CA . VAL A 1 106 ? -10.352 3.431 5.759 1.00 97.25 106 VAL A CA 1
ATOM 812 C C . VAL A 1 106 ? -9.468 3.408 4.533 1.00 97.25 106 VAL A C 1
ATOM 814 O O . VAL A 1 106 ? -8.360 2.879 4.585 1.00 97.25 106 VAL A O 1
ATOM 817 N N . ILE A 1 107 ? -9.953 3.973 3.435 1.00 96.25 107 ILE A N 1
ATOM 818 C CA . ILE A 1 107 ? -9.239 3.988 2.163 1.00 96.25 107 ILE A CA 1
ATOM 819 C C . ILE A 1 107 ? -8.965 5.442 1.787 1.00 96.25 107 ILE A C 1
ATOM 821 O O . ILE A 1 107 ? -9.869 6.109 1.276 1.00 96.25 107 ILE A O 1
ATOM 825 N N . PRO A 1 108 ? -7.751 5.951 2.064 1.00 95.75 108 PRO A N 1
ATOM 826 C CA . PRO A 1 108 ? -7.336 7.280 1.641 1.00 95.75 108 PRO A CA 1
ATOM 827 C C . PRO A 1 108 ? -7.318 7.351 0.115 1.00 95.75 108 PRO A C 1
ATOM 829 O O . PRO A 1 108 ? -6.556 6.620 -0.520 1.00 95.75 108 PRO A O 1
ATOM 832 N N . MET A 1 109 ? -8.114 8.241 -0.474 1.00 93.12 109 MET A N 1
ATOM 833 C CA . MET A 1 109 ? -7.899 8.670 -1.854 1.00 93.12 109 MET A CA 1
ATOM 834 C C . MET A 1 109 ? -6.810 9.738 -1.800 1.00 93.12 109 MET A C 1
ATOM 836 O O . MET A 1 109 ? -7.029 10.836 -1.283 1.00 93.12 109 MET A O 1
ATOM 840 N N . ARG A 1 110 ? -5.600 9.392 -2.246 1.00 93.62 110 ARG A N 1
ATOM 841 C CA . ARG A 1 110 ? -4.449 10.313 -2.206 1.00 93.62 110 ARG A CA 1
ATOM 842 C C . ARG A 1 110 ? -4.655 11.473 -3.188 1.00 93.62 110 ARG A C 1
ATOM 844 O O . ARG A 1 110 ? -5.637 11.483 -3.931 1.00 93.62 110 ARG A O 1
ATOM 851 N N . ARG A 1 111 ? -3.811 12.505 -3.162 1.00 93.31 111 ARG A N 1
ATOM 852 C CA . ARG A 1 111 ? -4.056 13.707 -3.977 1.00 93.31 111 ARG A CA 1
ATOM 853 C C . ARG A 1 111 ? -4.243 13.371 -5.460 1.00 93.31 111 ARG A C 1
ATOM 855 O O . ARG A 1 111 ? -3.566 12.496 -5.998 1.00 93.31 111 ARG A O 1
ATOM 862 N N . GLY A 1 112 ? -5.192 14.044 -6.105 1.00 89.69 112 GLY A N 1
ATOM 863 C CA . GLY A 1 112 ? -5.558 13.776 -7.498 1.00 89.69 112 GLY A CA 1
ATOM 864 C C . GLY A 1 112 ? -6.233 12.421 -7.762 1.00 89.69 112 GLY A C 1
ATOM 865 O O . GLY A 1 112 ? -6.338 12.027 -8.922 1.00 89.69 112 GLY A O 1
ATOM 866 N N . ARG A 1 113 ? -6.683 11.696 -6.725 1.00 87.62 113 ARG A N 1
ATOM 867 C CA . ARG A 1 113 ? -7.491 10.469 -6.851 1.00 87.62 113 ARG A CA 1
ATOM 868 C C . ARG A 1 113 ? -8.941 10.696 -6.466 1.00 87.62 113 ARG A C 1
ATOM 870 O O . ARG A 1 113 ? -9.212 11.282 -5.421 1.00 87.62 113 ARG A O 1
ATOM 877 N N . ALA A 1 114 ? -9.852 10.110 -7.242 1.00 85.31 114 ALA A N 1
ATOM 878 C CA . ALA A 1 114 ? -11.289 10.153 -6.986 1.00 85.31 114 ALA A CA 1
ATOM 879 C C . ALA A 1 114 ? -11.756 11.590 -6.661 1.00 85.31 114 ALA A C 1
ATOM 881 O O . ALA A 1 114 ? -11.464 12.511 -7.420 1.00 85.31 114 ALA A O 1
ATOM 882 N N . GLU A 1 115 ? -12.464 11.809 -5.552 1.00 89.94 115 GLU A N 1
ATOM 883 C CA . GLU A 1 115 ? -12.926 13.138 -5.133 1.00 89.94 115 GLU A CA 1
ATOM 884 C C . GLU A 1 115 ? -11.871 13.975 -4.370 1.00 89.94 115 GLU A C 1
ATOM 886 O O . GLU A 1 115 ? -12.182 15.082 -3.914 1.00 89.94 115 GLU A O 1
ATOM 891 N N . SER A 1 116 ? -10.637 13.485 -4.203 1.00 91.94 116 SER A N 1
ATOM 892 C CA . SER A 1 116 ? -9.537 14.270 -3.627 1.00 91.94 116 SER A CA 1
ATOM 893 C C . SER A 1 116 ? -9.036 15.324 -4.608 1.00 91.94 116 SER A C 1
ATOM 895 O O . SER A 1 116 ? -8.924 15.091 -5.809 1.00 91.94 116 SER A O 1
ATOM 897 N N . THR A 1 117 ? -8.697 16.501 -4.087 1.00 93.81 117 THR A N 1
ATOM 898 C CA . THR A 1 117 ? -8.192 17.611 -4.907 1.00 93.81 117 THR A CA 1
ATOM 899 C C . THR A 1 117 ? -6.672 17.539 -5.070 1.00 93.81 117 THR A C 1
ATOM 901 O O . THR A 1 117 ? -5.998 16.716 -4.447 1.00 93.81 117 THR A O 1
ATOM 904 N N . GLY A 1 118 ? -6.124 18.466 -5.855 1.00 93.19 118 GLY A N 1
ATOM 905 C CA . GLY A 1 118 ? -4.700 18.522 -6.181 1.00 93.19 118 GLY A CA 1
ATOM 906 C C . GLY A 1 118 ? -4.349 17.644 -7.377 1.00 93.19 118 GLY A C 1
ATOM 907 O O . GLY A 1 118 ? -5.184 16.876 -7.865 1.00 93.19 118 GLY A O 1
ATOM 908 N N . LYS A 1 119 ? -3.120 17.765 -7.865 1.00 91.56 119 LYS A N 1
ATOM 909 C CA . LYS A 1 119 ? -2.633 17.002 -9.012 1.00 91.56 119 LYS A CA 1
ATOM 910 C C . LYS A 1 119 ? -2.061 15.655 -8.573 1.00 91.56 119 LYS A C 1
ATOM 912 O O . LYS A 1 119 ? -1.386 15.551 -7.550 1.00 91.56 119 LYS A O 1
ATOM 917 N N . TYR A 1 120 ? -2.319 14.611 -9.360 1.00 89.81 120 TYR A N 1
ATOM 918 C CA . TYR A 1 120 ? -1.690 13.306 -9.161 1.00 89.81 120 TYR A CA 1
ATOM 919 C C . TYR A 1 120 ? -0.211 13.372 -9.563 1.00 89.81 120 TYR A C 1
ATOM 921 O O . TYR A 1 120 ? 0.112 13.842 -10.652 1.00 89.81 120 TYR A O 1
ATOM 929 N N . VAL A 1 121 ? 0.684 12.913 -8.685 1.00 91.44 121 VAL A N 1
ATOM 930 C CA . VAL A 1 121 ? 2.148 13.057 -8.857 1.00 91.44 121 VAL A CA 1
ATOM 931 C C . VAL A 1 121 ? 2.937 11.765 -8.638 1.00 91.44 121 VAL A C 1
ATOM 933 O O . VAL A 1 121 ? 4.166 11.776 -8.662 1.00 91.44 121 VAL A O 1
ATOM 936 N N . GLU A 1 122 ? 2.266 10.663 -8.302 1.00 91.88 122 GLU A N 1
ATOM 937 C CA . GLU A 1 122 ? 2.964 9.430 -7.907 1.00 91.88 122 GLU A CA 1
ATOM 938 C C . GLU A 1 122 ? 3.633 8.736 -9.096 1.00 91.88 122 GLU A C 1
ATOM 940 O O . GLU A 1 122 ? 4.519 7.890 -8.931 1.00 91.88 122 GLU A O 1
ATOM 945 N N . GLU A 1 123 ? 3.173 9.077 -10.294 1.00 90.06 123 GLU A N 1
ATOM 946 C CA . GLU A 1 123 ? 3.656 8.596 -11.573 1.00 90.06 123 GLU A CA 1
ATOM 947 C C . GLU A 1 123 ? 3.159 9.504 -12.703 1.00 90.06 123 GLU A C 1
ATOM 949 O O . GLU A 1 123 ? 2.265 10.327 -12.526 1.00 90.06 123 GLU A O 1
ATOM 954 N N . CYS A 1 124 ? 3.741 9.295 -13.875 1.00 88.75 124 CYS A N 1
ATOM 955 C CA . CYS A 1 124 ? 3.327 9.828 -15.167 1.00 88.75 124 CYS A CA 1
ATOM 956 C C . CYS A 1 124 ? 2.973 8.655 -16.092 1.00 88.75 124 CYS A C 1
ATOM 958 O O . CYS A 1 124 ? 3.449 7.526 -15.867 1.00 88.75 124 CYS A O 1
ATOM 960 N N . SER A 1 125 ? 2.136 8.881 -17.110 1.00 87.56 125 SER A N 1
ATOM 961 C CA . SER A 1 125 ? 1.686 7.786 -17.968 1.00 87.56 125 SER A CA 1
ATOM 962 C C . SER A 1 125 ? 2.730 7.410 -19.020 1.00 87.56 125 SER A C 1
ATOM 964 O O . SER A 1 125 ? 2.919 8.096 -20.020 1.00 87.56 125 SER A O 1
ATOM 966 N N . VAL A 1 126 ? 3.376 6.255 -18.833 1.00 86.94 126 VAL A N 1
ATOM 967 C CA . VAL A 1 126 ? 4.229 5.649 -19.875 1.00 86.94 126 VAL A CA 1
ATOM 968 C C . VAL A 1 126 ? 3.380 5.130 -21.035 1.00 86.94 126 VAL A C 1
ATOM 970 O O . VAL A 1 126 ? 3.774 5.251 -22.188 1.00 86.94 126 VAL A O 1
ATOM 973 N N . LEU A 1 127 ? 2.192 4.587 -20.741 1.00 83.38 127 LEU A N 1
ATOM 974 C CA . LEU A 1 127 ? 1.291 4.039 -21.759 1.00 83.38 127 LEU A CA 1
ATOM 975 C C . LEU A 1 127 ? 0.755 5.117 -22.705 1.00 83.38 127 LEU A C 1
ATOM 977 O O . LEU A 1 127 ? 0.616 4.854 -23.894 1.00 83.38 127 LEU A O 1
ATOM 981 N N . ALA A 1 128 ? 0.484 6.321 -22.195 1.00 86.06 128 ALA A N 1
ATOM 982 C CA . ALA A 1 128 ? 0.067 7.454 -23.018 1.00 86.06 128 ALA A CA 1
ATOM 983 C C . ALA A 1 128 ? 1.250 8.222 -23.646 1.00 86.06 128 ALA A C 1
ATOM 985 O O . ALA A 1 128 ? 1.035 9.236 -24.303 1.00 86.06 128 ALA A O 1
ATOM 986 N N . GLY A 1 129 ? 2.493 7.762 -23.451 1.00 86.31 129 GLY A N 1
ATOM 987 C CA . GLY A 1 129 ? 3.690 8.416 -23.987 1.00 86.31 129 GLY A CA 1
ATOM 988 C C . GLY A 1 129 ? 4.052 9.741 -23.307 1.00 86.31 129 GLY A C 1
ATOM 989 O O . GLY A 1 129 ? 4.881 10.479 -23.829 1.00 86.31 129 GLY A O 1
ATOM 990 N N . GLU A 1 130 ? 3.467 10.050 -22.146 1.00 87.62 130 GLU A N 1
ATOM 991 C CA . GLU A 1 130 ? 3.747 11.286 -21.402 1.00 87.62 130 GLU A CA 1
ATOM 992 C C . GLU A 1 130 ? 5.137 11.273 -20.760 1.00 87.62 130 GLU A C 1
ATOM 994 O O . GLU A 1 130 ? 5.706 12.327 -20.480 1.00 87.62 130 GLU A O 1
ATOM 999 N N . CYS A 1 131 ? 5.681 10.085 -20.485 1.00 90.81 131 CYS A N 1
ATOM 1000 C CA . CYS A 1 131 ? 7.016 9.943 -19.928 1.00 90.81 131 CYS A CA 1
ATOM 1001 C C . CYS A 1 131 ? 7.637 8.571 -20.203 1.00 90.81 131 CYS A C 1
ATOM 1003 O O . CYS A 1 131 ? 6.951 7.602 -20.529 1.00 90.81 131 CYS A O 1
ATOM 1005 N N . SER A 1 132 ? 8.953 8.471 -20.026 1.00 93.38 132 SER A N 1
ATOM 1006 C CA . SER A 1 132 ? 9.678 7.204 -20.116 1.00 93.38 132 SER A CA 1
ATOM 1007 C C . SER A 1 132 ? 9.622 6.396 -18.813 1.00 93.38 132 SER A C 1
ATOM 1009 O O . SER A 1 132 ? 9.329 6.891 -17.722 1.00 93.38 132 SER A O 1
ATOM 1011 N N . THR A 1 133 ? 9.999 5.123 -18.890 1.00 91.00 133 THR A N 1
ATOM 1012 C CA . THR A 1 133 ? 10.224 4.274 -17.710 1.00 91.00 133 THR A CA 1
ATOM 1013 C C . THR A 1 133 ? 11.313 4.836 -16.786 1.00 91.00 133 THR A C 1
ATOM 1015 O O . THR A 1 133 ? 11.237 4.641 -15.569 1.00 91.00 133 THR A O 1
ATOM 1018 N N . ALA A 1 134 ? 12.294 5.553 -17.346 1.00 93.50 134 ALA A N 1
ATOM 1019 C CA . ALA A 1 134 ? 13.345 6.251 -16.613 1.00 93.50 134 ALA A CA 1
ATOM 1020 C C . ALA A 1 134 ? 12.822 7.511 -15.905 1.00 93.50 134 ALA A C 1
ATOM 1022 O O . ALA A 1 134 ? 13.243 7.792 -14.783 1.00 93.50 134 ALA A O 1
ATOM 1023 N N . ASP A 1 135 ? 11.876 8.238 -16.507 1.00 94.38 135 ASP A N 1
ATOM 1024 C CA . ASP A 1 135 ? 11.166 9.336 -15.838 1.00 94.38 135 ASP A CA 1
ATOM 1025 C C . ASP A 1 135 ? 10.381 8.830 -14.628 1.00 94.38 135 ASP A C 1
ATOM 1027 O O . ASP A 1 135 ? 10.492 9.405 -13.547 1.00 94.38 135 ASP A O 1
ATOM 1031 N N . GLN A 1 136 ? 9.659 7.710 -14.763 1.00 92.00 136 GLN A N 1
ATOM 1032 C CA . GLN A 1 136 ? 8.946 7.106 -13.630 1.00 92.00 136 GLN A CA 1
ATOM 1033 C C . GLN A 1 136 ? 9.882 6.755 -12.465 1.00 92.00 136 GLN A C 1
ATOM 1035 O O . GLN A 1 136 ? 9.526 6.981 -11.310 1.00 92.00 136 GLN A O 1
ATOM 1040 N N . LEU A 1 137 ? 11.076 6.226 -12.755 1.00 94.06 137 LEU A N 1
ATOM 1041 C CA . LEU A 1 137 ? 12.098 5.961 -11.738 1.00 94.06 137 LEU A CA 1
ATOM 1042 C C . LEU A 1 137 ? 12.574 7.254 -11.061 1.00 94.06 137 LEU A C 1
ATOM 1044 O O . LEU A 1 137 ? 12.665 7.299 -9.835 1.00 94.06 137 LEU A O 1
ATOM 1048 N N . ARG A 1 138 ? 12.830 8.322 -11.831 1.00 94.31 138 ARG A N 1
ATOM 1049 C CA . ARG A 1 138 ? 13.213 9.639 -11.283 1.00 94.31 138 ARG A CA 1
ATOM 1050 C C . ARG A 1 138 ? 12.129 10.238 -10.387 1.00 94.31 138 ARG A C 1
ATOM 1052 O O . ARG A 1 138 ? 12.448 10.850 -9.371 1.00 94.31 138 ARG A O 1
ATOM 1059 N N . LEU A 1 139 ? 10.859 10.038 -10.734 1.00 93.06 139 LEU A N 1
ATOM 1060 C CA . LEU A 1 139 ? 9.719 10.478 -9.928 1.00 93.06 139 LEU A CA 1
ATOM 1061 C C . LEU A 1 139 ? 9.514 9.640 -8.662 1.00 93.06 139 LEU A C 1
ATOM 1063 O O . LEU A 1 139 ? 8.817 10.095 -7.759 1.00 93.06 139 LEU A O 1
ATOM 1067 N N . GLY A 1 140 ? 10.113 8.449 -8.570 1.00 93.81 140 GLY A N 1
ATOM 1068 C CA . GLY A 1 140 ? 9.873 7.475 -7.506 1.00 93.81 140 GLY A CA 1
ATOM 1069 C C . GLY A 1 140 ? 9.951 8.047 -6.094 1.00 93.81 140 GLY A C 1
ATOM 1070 O O . GLY A 1 140 ? 9.025 7.860 -5.309 1.00 93.81 140 GLY A O 1
ATOM 1071 N N . GLU A 1 141 ? 11.014 8.793 -5.779 1.00 95.50 141 GLU A N 1
ATOM 1072 C CA . GLU A 1 141 ? 11.197 9.381 -4.444 1.00 95.50 141 GLU A CA 1
ATOM 1073 C C . GLU A 1 141 ? 10.098 10.391 -4.107 1.00 95.50 141 GLU A C 1
ATOM 1075 O O . GLU A 1 141 ? 9.452 10.278 -3.064 1.00 95.50 141 GLU A O 1
ATOM 1080 N N . ARG A 1 142 ? 9.846 11.342 -5.014 1.00 95.69 142 ARG A N 1
ATOM 1081 C CA . ARG A 1 142 ? 8.795 12.350 -4.839 1.00 95.69 142 ARG A CA 1
ATOM 1082 C C . ARG A 1 142 ? 7.427 11.684 -4.726 1.00 95.69 142 ARG A C 1
ATOM 1084 O O . ARG A 1 142 ? 6.680 11.988 -3.804 1.00 95.69 142 ARG A O 1
ATOM 1091 N N . GLY A 1 143 ? 7.115 10.759 -5.629 1.00 95.88 143 GLY A N 1
ATOM 1092 C CA . GLY A 1 143 ? 5.831 10.072 -5.667 1.00 95.88 143 GLY A CA 1
ATOM 1093 C C . GLY A 1 143 ? 5.544 9.284 -4.390 1.00 95.88 143 GLY A C 1
ATOM 1094 O O . GLY A 1 143 ? 4.444 9.375 -3.852 1.00 95.88 143 GLY A O 1
ATOM 1095 N N . ILE A 1 144 ? 6.537 8.558 -3.868 1.00 97.88 144 ILE A N 1
ATOM 1096 C CA . ILE A 1 144 ? 6.410 7.813 -2.607 1.00 97.88 144 ILE A CA 1
ATOM 1097 C C . ILE A 1 144 ? 6.238 8.765 -1.426 1.00 97.88 144 ILE A C 1
ATOM 1099 O O . ILE A 1 144 ? 5.330 8.565 -0.622 1.00 97.88 144 ILE A O 1
ATOM 1103 N N . SER A 1 145 ? 7.087 9.790 -1.325 1.00 97.69 145 SER A N 1
ATOM 1104 C CA . SER A 1 145 ? 7.046 10.762 -0.225 1.00 97.69 145 SER A CA 1
ATOM 1105 C C . SER A 1 145 ? 5.682 11.451 -0.141 1.00 97.69 145 SER A C 1
ATOM 1107 O O . SER A 1 145 ? 5.052 11.505 0.916 1.00 97.69 145 SER A O 1
ATOM 1109 N N . GLU A 1 146 ? 5.158 11.889 -1.283 1.00 97.56 146 GLU A N 1
ATOM 1110 C CA . GLU A 1 146 ? 3.864 12.561 -1.370 1.00 97.56 146 GLU A CA 1
ATOM 1111 C C . GLU A 1 146 ? 2.699 11.618 -1.058 1.00 97.56 146 GLU A C 1
ATOM 1113 O O . GLU A 1 146 ? 1.764 12.011 -0.354 1.00 97.56 146 GLU A O 1
ATOM 1118 N N . ALA A 1 147 ? 2.775 10.361 -1.504 1.00 97.50 147 ALA A N 1
ATOM 1119 C CA . ALA A 1 147 ? 1.784 9.345 -1.172 1.00 97.50 147 ALA A CA 1
ATOM 1120 C C . ALA A 1 147 ? 1.773 9.010 0.332 1.00 97.50 147 ALA A C 1
ATOM 1122 O O . ALA A 1 147 ? 0.698 8.861 0.926 1.00 97.50 147 ALA A O 1
ATOM 1123 N N . LEU A 1 148 ? 2.947 8.925 0.969 1.00 98.50 148 LEU A N 1
ATOM 1124 C CA . LEU A 1 148 ? 3.075 8.735 2.418 1.00 98.50 148 LEU A CA 1
ATOM 1125 C C . LEU A 1 148 ? 2.527 9.940 3.179 1.00 98.50 148 LEU A C 1
ATOM 1127 O O . LEU A 1 148 ? 1.760 9.762 4.123 1.00 98.50 148 LEU A O 1
ATOM 1131 N N . ALA A 1 149 ? 2.841 11.163 2.752 1.00 98.38 149 ALA A N 1
ATOM 1132 C CA . ALA A 1 149 ? 2.341 12.379 3.385 1.00 98.38 149 ALA A CA 1
ATOM 1133 C C . ALA A 1 149 ? 0.804 12.507 3.300 1.00 98.38 149 ALA A C 1
ATOM 1135 O O . ALA A 1 149 ? 0.171 12.917 4.275 1.00 98.38 149 ALA A O 1
ATOM 1136 N N . ASP A 1 150 ? 0.178 12.125 2.179 1.00 98.38 150 ASP A N 1
ATOM 1137 C CA . ASP A 1 150 ? -1.291 12.083 2.052 1.00 98.38 150 ASP A CA 1
ATOM 1138 C C . ASP A 1 150 ? -1.899 11.037 2.988 1.00 98.38 150 ASP A C 1
ATOM 1140 O O . ASP A 1 150 ? -2.851 11.307 3.725 1.00 98.38 150 ASP A O 1
ATOM 1144 N N . THR A 1 151 ? -1.307 9.843 2.997 1.00 98.38 151 THR A N 1
ATOM 1145 C CA . THR A 1 151 ? -1.748 8.729 3.842 1.00 98.38 151 THR A CA 1
ATOM 1146 C C . THR A 1 151 ? -1.624 9.079 5.328 1.00 98.38 151 THR A C 1
ATOM 1148 O O . THR A 1 151 ? -2.550 8.829 6.100 1.00 98.38 151 THR A O 1
ATOM 1151 N N . ASN A 1 152 ? -0.528 9.730 5.726 1.00 98.38 152 ASN A N 1
ATOM 1152 C CA . ASN A 1 152 ? -0.300 10.215 7.086 1.00 98.38 152 ASN A CA 1
ATOM 1153 C C . ASN A 1 152 ? -1.327 11.278 7.501 1.00 98.38 152 ASN A C 1
ATOM 1155 O O . ASN A 1 152 ? -1.832 11.221 8.619 1.00 98.38 152 ASN A O 1
ATOM 1159 N N . ALA A 1 153 ? -1.693 12.214 6.618 1.00 98.62 153 ALA A N 1
ATOM 1160 C CA . ALA A 1 153 ? -2.714 13.218 6.927 1.00 98.62 153 ALA A CA 1
ATOM 1161 C C . ALA A 1 153 ? -4.083 12.580 7.228 1.00 98.62 153 ALA A C 1
ATOM 1163 O O . ALA A 1 153 ? -4.767 12.994 8.168 1.00 98.62 153 ALA A O 1
ATOM 1164 N N . VAL A 1 154 ? -4.462 11.540 6.477 1.00 98.56 154 VAL A N 1
ATOM 1165 C CA . VAL A 1 154 ? -5.687 10.763 6.731 1.00 98.56 154 VAL A CA 1
ATOM 1166 C C . VAL A 1 154 ? -5.578 9.941 8.017 1.00 98.56 154 VAL A C 1
ATOM 1168 O O . VAL A 1 154 ? -6.515 9.938 8.819 1.00 98.56 154 VAL A O 1
ATOM 1171 N N . LEU A 1 155 ? -4.440 9.286 8.256 1.00 98.19 155 LEU A N 1
ATOM 1172 C CA . LEU A 1 155 ? -4.182 8.551 9.496 1.00 98.19 155 LEU A CA 1
ATOM 1173 C C . LEU A 1 155 ? -4.339 9.466 10.727 1.00 98.19 155 LEU A C 1
ATOM 1175 O O . LEU A 1 155 ? -5.047 9.113 11.668 1.00 98.19 155 LEU A O 1
ATOM 1179 N N . GLU A 1 156 ? -3.791 10.682 10.695 1.00 98.12 156 GLU A N 1
ATOM 1180 C CA . GLU A 1 156 ? -3.936 11.634 11.803 1.00 98.12 156 GLU A CA 1
ATOM 1181 C C . GLU A 1 156 ? -5.361 12.170 11.958 1.00 98.12 156 GLU A C 1
ATOM 1183 O O . GLU A 1 156 ? -5.938 12.110 13.042 1.00 98.12 156 GLU A O 1
ATOM 1188 N N . GLN A 1 157 ? -5.940 12.728 10.893 1.00 98.56 157 GLN A N 1
ATOM 1189 C CA . GLN A 1 157 ? -7.161 13.535 11.009 1.00 98.56 157 GLN A CA 1
ATOM 1190 C C . GLN A 1 157 ? -8.439 12.704 11.006 1.00 98.56 157 GLN A C 1
ATOM 1192 O O . GLN A 1 157 ? -9.450 13.125 11.571 1.00 98.56 157 GLN A O 1
ATOM 1197 N N . ILE A 1 158 ? -8.419 11.550 10.340 1.00 97.75 158 ILE A N 1
ATOM 1198 C CA . ILE A 1 158 ? -9.577 10.667 10.240 1.00 97.75 158 ILE A CA 1
ATOM 1199 C C . ILE A 1 158 ? -9.420 9.520 11.225 1.00 97.75 158 ILE A C 1
ATOM 1201 O O . ILE A 1 158 ? -10.229 9.415 12.144 1.00 97.75 158 ILE A O 1
ATOM 1205 N N . VAL A 1 159 ? -8.384 8.690 11.083 1.00 97.25 159 VAL A N 1
ATOM 1206 C CA . VAL A 1 159 ? -8.271 7.473 11.901 1.00 97.25 159 VAL A CA 1
ATOM 1207 C C . VAL A 1 159 ? -8.124 7.828 13.381 1.00 97.25 159 VAL A C 1
ATOM 1209 O O . VAL A 1 159 ? -8.989 7.460 14.174 1.00 97.25 159 VAL A O 1
ATOM 1212 N N . TYR A 1 160 ? -7.108 8.606 13.755 1.00 97.06 160 TYR A N 1
ATOM 1213 C CA . TYR A 1 160 ? -6.887 8.981 15.158 1.00 97.06 160 TYR A CA 1
ATOM 1214 C C . TYR A 1 160 ? -7.696 10.187 15.629 1.00 97.06 160 TYR A C 1
ATOM 1216 O O . TYR A 1 160 ? -7.968 10.314 16.821 1.00 97.06 160 TYR A O 1
ATOM 1224 N N . GLY A 1 161 ? -8.093 11.067 14.712 1.00 96.44 161 GLY A N 1
ATOM 1225 C CA . GLY A 1 161 ? -8.913 12.228 15.042 1.00 96.44 161 GLY A CA 1
ATOM 1226 C C . GLY A 1 161 ? -10.386 11.896 15.276 1.00 96.44 161 GLY A C 1
ATOM 1227 O O . GLY A 1 161 ? -11.065 12.647 15.974 1.00 96.44 161 GLY A O 1
ATOM 1228 N N . LYS A 1 162 ? -10.904 10.813 14.673 1.00 94.81 162 LYS A N 1
ATOM 1229 C CA . LYS A 1 162 ? -12.356 10.556 14.623 1.00 94.81 162 LYS A CA 1
ATOM 1230 C C . LYS A 1 162 ? -12.774 9.101 14.832 1.00 94.81 162 LYS A C 1
ATOM 1232 O O . LYS A 1 162 ? -13.914 8.884 15.229 1.00 94.81 162 LYS A O 1
ATOM 1237 N N . LEU A 1 163 ? -11.925 8.112 14.537 1.00 93.69 163 LEU A N 1
ATOM 1238 C CA . LEU A 1 163 ? -12.342 6.699 14.533 1.00 93.69 163 LEU A CA 1
ATOM 1239 C C . LEU A 1 163 ? -11.866 5.912 15.752 1.00 93.69 163 LEU A C 1
ATOM 1241 O O . LEU A 1 163 ? -12.621 5.105 16.288 1.00 93.69 163 LEU A O 1
ATOM 1245 N N . VAL A 1 164 ? -10.617 6.106 16.171 1.00 94.06 164 VAL A N 1
ATOM 1246 C CA . VAL A 1 164 ? -9.981 5.331 17.245 1.00 94.06 164 VAL A CA 1
ATOM 1247 C C . VAL A 1 164 ? -9.061 6.204 18.098 1.00 94.06 164 VAL A C 1
ATOM 1249 O O . VAL A 1 164 ? -8.701 7.314 17.721 1.00 94.06 164 VAL A O 1
ATOM 1252 N N . ARG A 1 165 ? -8.642 5.698 19.266 1.00 92.94 165 ARG A N 1
ATOM 1253 C CA . ARG A 1 165 ? -7.698 6.404 20.152 1.00 92.94 165 ARG A CA 1
ATOM 1254 C C . ARG A 1 165 ? -6.307 6.483 19.513 1.00 92.94 165 ARG A C 1
ATOM 1256 O O . ARG A 1 165 ? -5.902 5.530 18.852 1.00 92.94 165 ARG A O 1
ATOM 1263 N N . ARG A 1 166 ? -5.545 7.552 19.787 1.00 89.56 166 ARG A N 1
ATOM 1264 C CA . ARG A 1 166 ? -4.205 7.835 19.213 1.00 89.56 166 ARG A CA 1
ATOM 1265 C C . ARG A 1 166 ? -3.206 6.669 19.297 1.00 89.56 166 ARG A C 1
ATOM 1267 O O . ARG A 1 166 ? -2.377 6.505 18.419 1.00 89.56 166 ARG A O 1
ATOM 1274 N N . ASN A 1 167 ? -3.273 5.860 20.350 1.00 86.88 167 ASN A N 1
ATOM 1275 C CA . ASN A 1 167 ? -2.368 4.730 20.582 1.00 86.88 167 ASN A CA 1
ATOM 1276 C C . ASN A 1 167 ? -2.888 3.388 20.032 1.00 86.88 167 ASN A C 1
ATOM 1278 O O . ASN A 1 167 ? -2.258 2.351 20.247 1.00 86.88 167 ASN A O 1
ATOM 1282 N N . THR A 1 168 ? -4.037 3.387 19.353 1.00 93.44 168 THR A N 1
ATOM 1283 C CA . THR A 1 168 ? -4.624 2.175 18.776 1.00 93.44 168 THR A CA 1
ATOM 1284 C C . THR A 1 168 ? -3.745 1.690 17.633 1.00 93.44 168 THR A C 1
ATOM 1286 O O . THR A 1 168 ? -3.459 2.444 16.697 1.00 93.44 168 THR A O 1
ATOM 1289 N N . LYS A 1 169 ? -3.326 0.424 17.699 1.00 95.38 169 LYS A N 1
ATOM 1290 C CA . LYS A 1 169 ? -2.606 -0.198 16.593 1.00 95.38 169 LYS A CA 1
ATOM 1291 C C . LYS A 1 169 ? -3.539 -0.384 15.403 1.00 95.38 169 LYS A C 1
ATOM 1293 O O . LYS A 1 169 ? -4.662 -0.857 15.561 1.00 95.38 169 LYS A O 1
ATOM 1298 N N . VAL A 1 170 ? -3.063 -0.011 14.222 1.00 97.19 170 VAL A N 1
ATOM 1299 C CA . VAL A 1 170 ? -3.796 -0.165 12.960 1.00 97.19 170 VAL A CA 1
ATOM 1300 C C . VAL A 1 170 ? -3.087 -1.157 12.055 1.00 97.19 170 VAL A C 1
ATOM 1302 O O . VAL A 1 170 ? -1.876 -1.358 12.160 1.00 97.19 170 VAL A O 1
ATOM 1305 N N . ILE A 1 171 ? -3.831 -1.763 11.138 1.00 98.06 171 ILE A N 1
ATOM 1306 C CA . ILE A 1 171 ? -3.247 -2.591 10.085 1.00 98.06 171 ILE A CA 1
ATOM 1307 C C . ILE A 1 171 ? -3.061 -1.721 8.848 1.00 98.06 171 ILE A C 1
ATOM 1309 O O . ILE A 1 171 ? -4.033 -1.171 8.329 1.00 98.06 171 ILE A O 1
ATOM 1313 N N . ALA A 1 172 ? -1.826 -1.610 8.364 1.00 98.44 172 ALA A N 1
ATOM 1314 C CA . ALA A 1 172 ? -1.552 -1.007 7.066 1.00 98.44 172 ALA A CA 1
ATOM 1315 C C . ALA A 1 172 ? -1.692 -2.091 5.994 1.00 98.44 172 ALA A C 1
ATOM 1317 O O . ALA A 1 172 ? -0.945 -3.066 5.982 1.00 98.44 172 ALA A O 1
ATOM 1318 N N . ALA A 1 173 ? -2.653 -1.953 5.093 1.00 98.31 173 ALA A N 1
ATOM 1319 C CA . ALA A 1 173 ? -2.880 -2.912 4.018 1.00 98.31 173 ALA A CA 1
ATOM 1320 C C . ALA A 1 173 ? -2.841 -2.207 2.666 1.00 98.31 173 ALA A C 1
ATOM 1322 O O . ALA A 1 173 ? -3.001 -0.992 2.598 1.00 98.31 173 ALA A O 1
ATOM 1323 N N . GLY A 1 174 ? -2.626 -2.925 1.575 1.00 97.88 174 GLY A N 1
ATOM 1324 C CA . GLY A 1 174 ? -2.765 -2.323 0.255 1.00 97.88 174 GLY A CA 1
ATOM 1325 C C . GLY A 1 174 ? -2.472 -3.283 -0.878 1.00 97.88 174 GLY A C 1
ATOM 1326 O O . GLY A 1 174 ? -2.020 -4.406 -0.651 1.00 97.88 174 GLY A O 1
ATOM 1327 N N . ILE A 1 175 ? -2.732 -2.816 -2.098 1.00 97.00 175 ILE A N 1
ATOM 1328 C CA . ILE A 1 175 ? -2.492 -3.570 -3.337 1.00 97.00 175 ILE A CA 1
ATOM 1329 C C . ILE A 1 175 ? -1.520 -2.811 -4.224 1.00 97.00 175 ILE A C 1
ATOM 1331 O O . ILE A 1 175 ? -1.607 -1.583 -4.322 1.00 97.00 175 ILE A O 1
ATOM 1335 N N . SER A 1 176 ? -0.648 -3.534 -4.929 1.00 96.12 176 SER A N 1
ATOM 1336 C CA . SER A 1 176 ? 0.255 -2.946 -5.923 1.00 96.12 176 SER A CA 1
ATOM 1337 C C . SER A 1 176 ? 1.122 -1.859 -5.268 1.00 96.12 176 SER A C 1
ATOM 1339 O O . SER A 1 176 ? 1.671 -2.076 -4.182 1.00 96.12 176 SER A O 1
ATOM 1341 N N . ARG A 1 177 ? 1.194 -0.652 -5.842 1.00 95.94 177 ARG A N 1
ATOM 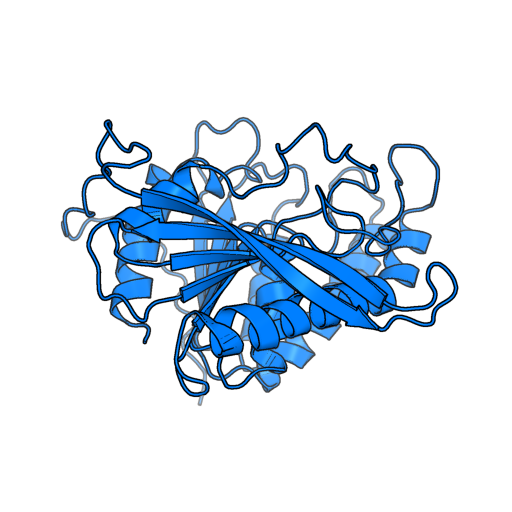1342 C CA . ARG A 1 177 ? 1.849 0.504 -5.200 1.00 95.94 177 ARG A CA 1
ATOM 1343 C C . ARG A 1 177 ? 1.407 0.724 -3.753 1.00 95.94 177 ARG A C 1
ATOM 1345 O O . ARG A 1 177 ? 2.239 1.054 -2.918 1.00 95.94 177 ARG A O 1
ATOM 1352 N N . GLY A 1 178 ? 0.133 0.501 -3.438 1.00 97.38 178 GLY A N 1
ATOM 1353 C CA . GLY A 1 178 ? -0.401 0.647 -2.088 1.00 97.38 178 GLY A CA 1
ATOM 1354 C C . GLY A 1 178 ? 0.101 -0.415 -1.109 1.00 97.38 178 GLY A C 1
ATOM 1355 O O . GLY A 1 178 ? 0.346 -0.099 0.048 1.00 97.38 178 GLY A O 1
ATOM 1356 N N . GLY A 1 179 ? 0.316 -1.652 -1.563 1.00 98.12 179 GLY A N 1
ATOM 1357 C CA . GLY A 1 179 ? 0.919 -2.706 -0.740 1.00 98.12 179 GLY A CA 1
ATOM 1358 C C . GLY A 1 179 ? 2.376 -2.387 -0.398 1.00 98.12 179 GLY A C 1
ATOM 1359 O O . GLY A 1 179 ? 2.790 -2.493 0.757 1.00 98.12 179 GLY A O 1
ATOM 1360 N N . PHE A 1 180 ? 3.120 -1.875 -1.384 1.00 98.62 180 PHE A N 1
ATOM 1361 C CA . PHE A 1 180 ? 4.474 -1.358 -1.183 1.00 98.62 180 PHE A CA 1
ATOM 1362 C C . PHE A 1 180 ? 4.498 -0.150 -0.236 1.00 98.62 180 PHE A C 1
ATOM 1364 O O . PHE A 1 180 ? 5.292 -0.110 0.700 1.00 98.62 180 PHE A O 1
ATOM 1371 N N . LEU A 1 181 ? 3.591 0.810 -0.436 1.00 98.50 181 LEU A N 1
ATOM 1372 C CA . LEU A 1 181 ? 3.452 1.998 0.406 1.00 98.50 181 LEU A CA 1
ATOM 1373 C C . LEU A 1 181 ? 3.168 1.632 1.868 1.00 98.50 181 LEU A C 1
ATOM 1375 O O . LEU A 1 181 ? 3.749 2.234 2.763 1.00 98.50 181 LEU A O 1
ATOM 1379 N N . SER A 1 182 ? 2.334 0.621 2.120 1.00 98.69 182 SER A N 1
ATOM 1380 C CA . SER A 1 182 ? 2.008 0.160 3.475 1.00 98.69 182 SER A CA 1
ATOM 1381 C C . SER A 1 182 ? 3.212 -0.426 4.224 1.00 98.69 182 SER A C 1
ATOM 1383 O O . SER A 1 182 ? 3.313 -0.245 5.438 1.00 98.69 182 SER A O 1
ATOM 1385 N N . LEU A 1 183 ? 4.163 -1.054 3.522 1.00 98.62 183 LEU A N 1
ATOM 1386 C CA . LEU A 1 183 ? 5.442 -1.479 4.114 1.00 98.62 183 LEU A CA 1
ATOM 1387 C C . LEU A 1 183 ? 6.304 -0.279 4.518 1.00 98.62 183 LEU A C 1
ATOM 1389 O O . LEU A 1 183 ? 6.906 -0.284 5.590 1.00 98.62 183 LEU A O 1
ATOM 1393 N N . LEU A 1 184 ? 6.350 0.756 3.674 1.00 98.50 184 LEU A N 1
ATOM 1394 C CA . LEU A 1 184 ? 7.104 1.976 3.969 1.00 98.50 184 LEU A CA 1
ATOM 1395 C C . LEU A 1 184 ? 6.461 2.781 5.102 1.00 98.50 184 LEU A C 1
ATOM 1397 O O . LEU A 1 184 ? 7.167 3.249 5.989 1.00 98.50 184 LEU A O 1
ATOM 1401 N N . LEU A 1 185 ? 5.130 2.869 5.133 1.00 98.44 185 LEU A N 1
ATOM 1402 C CA . LEU A 1 185 ? 4.391 3.531 6.206 1.00 98.44 185 LEU A CA 1
ATOM 1403 C C . LEU A 1 185 ? 4.705 2.902 7.568 1.00 98.44 185 LEU A C 1
ATOM 1405 O O . LEU A 1 185 ? 4.928 3.618 8.541 1.00 98.44 185 LEU A O 1
ATOM 1409 N N . ALA A 1 186 ? 4.781 1.571 7.639 1.00 97.69 186 ALA A N 1
ATOM 1410 C CA . ALA A 1 186 ? 5.136 0.866 8.870 1.00 97.69 186 ALA A CA 1
ATOM 1411 C C . ALA A 1 186 ? 6.545 1.212 9.382 1.00 97.69 186 ALA A C 1
ATOM 1413 O O . ALA A 1 186 ? 6.805 1.107 10.579 1.00 97.69 186 ALA A O 1
ATOM 1414 N N . ALA A 1 187 ? 7.454 1.638 8.498 1.00 97.06 187 ALA A N 1
ATOM 1415 C CA . ALA A 1 187 ? 8.796 2.081 8.869 1.00 97.06 187 ALA A CA 1
ATOM 1416 C C . ALA A 1 187 ? 8.826 3.516 9.429 1.00 97.06 187 ALA A C 1
ATOM 1418 O O . ALA A 1 187 ? 9.809 3.900 10.065 1.00 97.06 187 ALA A O 1
ATOM 1419 N N . GLU A 1 188 ? 7.779 4.308 9.179 1.00 96.12 188 GLU A N 1
ATOM 1420 C CA . GLU A 1 188 ? 7.629 5.688 9.661 1.00 96.12 188 GLU A CA 1
ATOM 1421 C C . GLU A 1 188 ? 6.719 5.789 10.889 1.00 96.12 188 GLU A C 1
ATOM 1423 O O . GLU A 1 188 ? 6.856 6.715 11.690 1.00 96.12 188 GLU A O 1
ATOM 1428 N N . ARG A 1 189 ? 5.781 4.848 11.040 1.00 95.62 189 ARG A N 1
ATOM 1429 C CA . ARG A 1 189 ? 4.666 4.940 11.986 1.00 95.62 189 ARG A CA 1
ATOM 1430 C C . ARG A 1 189 ? 4.654 3.771 12.953 1.00 95.62 189 ARG A C 1
ATOM 1432 O O . ARG A 1 189 ? 4.279 2.653 12.609 1.00 95.62 189 ARG A O 1
ATOM 1439 N N . THR A 1 190 ? 4.995 4.058 14.207 1.00 94.00 190 THR A N 1
ATOM 1440 C CA . THR A 1 190 ? 4.979 3.060 15.290 1.00 94.00 190 THR A CA 1
ATOM 1441 C C . THR A 1 190 ? 3.579 2.529 15.586 1.00 94.00 190 THR A C 1
ATOM 1443 O O . THR A 1 190 ? 3.432 1.473 16.199 1.00 94.00 190 THR A O 1
ATOM 1446 N N . GLU A 1 191 ? 2.537 3.248 15.181 1.00 94.75 191 GLU A N 1
ATOM 1447 C CA . GLU A 1 191 ? 1.144 2.887 15.390 1.00 94.75 191 GLU A CA 1
ATOM 1448 C C . GLU A 1 191 ? 0.647 1.820 14.404 1.00 94.75 191 GLU A C 1
ATOM 1450 O O . GLU A 1 191 ? -0.393 1.204 14.642 1.00 94.75 191 GLU A O 1
ATOM 1455 N N . VAL A 1 192 ? 1.408 1.517 13.347 1.00 96.94 192 VAL A N 1
ATOM 1456 C CA . VAL A 1 192 ? 1.145 0.346 12.505 1.00 96.94 192 VAL A CA 1
ATOM 1457 C C . VAL A 1 192 ? 1.511 -0.914 13.290 1.00 96.94 192 VAL A C 1
ATOM 1459 O O . VAL A 1 192 ? 2.652 -1.090 13.702 1.00 96.94 192 VAL A O 1
ATOM 1462 N N . GLY A 1 193 ? 0.528 -1.782 13.533 1.00 96.69 193 GLY A N 1
ATOM 1463 C CA . GLY A 1 193 ? 0.676 -3.030 14.290 1.00 96.69 193 GLY A CA 1
ATOM 1464 C C . GLY A 1 193 ? 0.919 -4.271 13.431 1.00 96.69 193 GLY A C 1
ATOM 1465 O O . GLY A 1 193 ? 1.388 -5.280 13.953 1.00 96.69 193 GLY A O 1
ATOM 1466 N N . ALA A 1 194 ? 0.594 -4.204 12.140 1.00 98.06 194 ALA A N 1
ATOM 1467 C CA . ALA A 1 194 ? 0.845 -5.247 11.150 1.00 98.06 194 ALA A CA 1
ATOM 1468 C C . ALA A 1 194 ? 0.720 -4.683 9.727 1.00 98.06 194 ALA A C 1
ATOM 1470 O O . ALA A 1 194 ? 0.045 -3.668 9.519 1.00 98.06 194 ALA A O 1
ATOM 1471 N N . VAL A 1 195 ? 1.325 -5.368 8.753 1.00 98.56 195 VAL A N 1
ATOM 1472 C CA . VAL A 1 195 ? 1.257 -4.997 7.332 1.00 98.56 195 VAL A CA 1
ATOM 1473 C C . VAL A 1 195 ? 0.678 -6.127 6.485 1.00 98.56 195 VAL A C 1
ATOM 1475 O O . VAL A 1 195 ? 1.053 -7.283 6.657 1.00 98.56 195 VAL A O 1
ATOM 1478 N N . ILE A 1 196 ? -0.201 -5.803 5.537 1.00 98.69 196 ILE A N 1
ATOM 1479 C CA . ILE A 1 196 ? -0.697 -6.747 4.526 1.00 98.69 196 ILE A CA 1
ATOM 1480 C C . ILE A 1 196 ? -0.413 -6.179 3.138 1.00 98.69 196 ILE A C 1
ATOM 1482 O O . ILE A 1 196 ? -0.972 -5.163 2.726 1.00 98.69 196 ILE A O 1
ATOM 1486 N N . ASN A 1 197 ? 0.456 -6.857 2.410 1.00 98.69 197 ASN A N 1
ATOM 1487 C CA . ASN A 1 197 ? 0.935 -6.462 1.105 1.00 98.69 197 ASN A CA 1
ATOM 1488 C C . ASN A 1 197 ? 0.396 -7.415 0.025 1.00 98.69 197 ASN A C 1
ATOM 1490 O O . ASN A 1 197 ? 0.921 -8.515 -0.153 1.00 98.69 197 ASN A O 1
ATOM 1494 N N . PHE A 1 198 ? -0.622 -6.986 -0.722 1.00 98.56 198 PHE A N 1
ATOM 1495 C CA . PHE A 1 198 ? -1.069 -7.688 -1.925 1.00 98.56 198 PHE A CA 1
ATOM 1496 C C . PHE A 1 198 ? -0.284 -7.199 -3.143 1.00 98.56 198 PHE A C 1
ATOM 1498 O O . PHE A 1 198 ? -0.335 -6.016 -3.481 1.00 98.56 198 PHE A O 1
ATOM 1505 N N . VAL A 1 199 ? 0.402 -8.112 -3.834 1.00 98.19 199 VAL A N 1
ATOM 1506 C CA . VAL A 1 199 ? 1.094 -7.890 -5.120 1.00 98.19 199 VAL A CA 1
ATOM 1507 C C . VAL A 1 199 ? 1.948 -6.614 -5.158 1.00 98.19 199 VAL A C 1
ATOM 1509 O O . VAL A 1 199 ? 2.032 -5.915 -6.170 1.00 98.19 199 VAL A O 1
ATOM 1512 N N . GLY A 1 200 ? 2.563 -6.266 -4.027 1.00 98.06 200 GLY A N 1
ATOM 1513 C CA . GLY A 1 200 ? 3.169 -4.955 -3.855 1.00 98.06 200 GLY A CA 1
ATOM 1514 C C . GLY A 1 200 ? 4.485 -4.754 -4.569 1.00 98.06 200 GLY A C 1
ATOM 1515 O O . GLY A 1 200 ? 5.373 -5.603 -4.564 1.00 98.06 200 GLY A O 1
ATOM 1516 N N . GLY A 1 201 ? 4.608 -3.557 -5.113 1.00 97.50 201 GLY A N 1
ATOM 1517 C CA . GLY A 1 201 ? 5.799 -3.012 -5.736 1.00 97.50 201 GLY A CA 1
ATOM 1518 C C . GLY A 1 201 ? 5.461 -1.625 -6.259 1.00 97.50 201 GLY A C 1
ATOM 1519 O O . GLY A 1 201 ? 4.315 -1.338 -6.607 1.00 97.50 201 GLY A O 1
ATOM 1520 N N . TRP A 1 202 ? 6.446 -0.731 -6.271 1.00 96.94 202 TRP A N 1
ATOM 1521 C CA . TRP A 1 202 ? 6.233 0.626 -6.778 1.00 96.94 202 TRP A CA 1
ATOM 1522 C C . TRP A 1 202 ? 6.228 0.707 -8.314 1.00 96.94 202 TRP A C 1
ATOM 1524 O O . TRP A 1 202 ? 5.619 1.603 -8.885 1.00 96.94 202 TRP A O 1
ATOM 1534 N N . TYR A 1 203 ? 6.874 -0.250 -8.986 1.00 95.00 203 TYR A N 1
ATOM 1535 C CA . TYR A 1 203 ? 7.000 -0.309 -10.444 1.00 95.00 203 TYR A CA 1
ATOM 1536 C C . TYR A 1 203 ? 6.690 -1.722 -10.928 1.00 95.00 203 TYR A C 1
ATOM 1538 O O . TYR A 1 203 ? 6.974 -2.686 -10.219 1.00 95.00 203 TYR A O 1
ATOM 1546 N N . GLY A 1 204 ? 6.203 -1.847 -12.163 1.00 94.75 204 GLY A N 1
ATOM 1547 C CA . GLY A 1 204 ? 6.196 -3.133 -12.860 1.00 94.75 204 GLY A CA 1
ATOM 1548 C C . GLY A 1 204 ? 7.611 -3.538 -13.287 1.00 94.75 204 GLY A C 1
ATOM 1549 O O . GLY A 1 204 ? 8.379 -2.697 -13.759 1.00 94.75 204 GLY A O 1
ATOM 1550 N N . VAL A 1 205 ? 7.942 -4.815 -13.140 1.00 96.69 205 VAL A N 1
ATOM 1551 C CA . VAL A 1 205 ? 9.198 -5.438 -13.580 1.00 96.69 205 VAL A CA 1
ATOM 1552 C C . VAL A 1 205 ? 8.817 -6.580 -14.514 1.00 96.69 205 VAL A C 1
ATOM 1554 O O . VAL A 1 205 ? 8.554 -7.697 -14.071 1.00 96.69 205 VAL A O 1
ATOM 1557 N N . THR A 1 206 ? 8.701 -6.283 -15.805 1.00 94.94 206 THR A N 1
ATOM 1558 C CA . THR A 1 206 ? 7.967 -7.119 -16.767 1.00 94.94 206 THR A CA 1
ATOM 1559 C C . THR A 1 206 ? 8.881 -7.666 -17.859 1.00 94.94 206 THR A C 1
ATOM 1561 O O . THR A 1 206 ? 9.974 -7.149 -18.089 1.00 94.94 206 THR A O 1
ATOM 1564 N N . ALA A 1 207 ? 8.423 -8.702 -18.563 1.00 92.19 207 ALA A N 1
ATOM 1565 C CA . ALA A 1 207 ? 9.131 -9.245 -19.724 1.00 92.19 207 ALA A CA 1
ATOM 1566 C C . ALA A 1 207 ? 9.187 -8.272 -20.921 1.00 92.19 207 ALA A C 1
ATOM 1568 O O . ALA A 1 207 ? 10.016 -8.450 -21.804 1.00 92.19 207 ALA A O 1
ATOM 1569 N N . ASN A 1 208 ? 8.341 -7.234 -20.933 1.00 91.50 208 ASN A N 1
ATOM 1570 C CA . ASN A 1 208 ? 8.282 -6.244 -22.013 1.00 91.50 208 ASN A CA 1
ATOM 1571 C C . ASN A 1 208 ? 9.297 -5.100 -21.841 1.00 91.50 208 ASN A C 1
ATOM 1573 O O . ASN A 1 208 ? 9.421 -4.263 -22.729 1.00 91.50 208 ASN A O 1
ATOM 1577 N N . LEU A 1 209 ? 9.983 -5.029 -20.697 1.00 93.88 209 LEU A N 1
ATOM 1578 C CA . LEU A 1 209 ? 11.047 -4.059 -20.442 1.00 93.88 209 LEU A CA 1
ATOM 1579 C C . LEU A 1 209 ? 12.412 -4.680 -20.727 1.00 93.88 209 LEU A C 1
ATOM 1581 O O . LEU A 1 209 ? 12.613 -5.880 -20.510 1.00 93.88 209 LEU A O 1
ATOM 1585 N N . SER A 1 210 ? 13.376 -3.851 -21.127 1.00 96.19 210 SER A N 1
ATOM 1586 C CA . SER A 1 210 ? 14.766 -4.291 -21.255 1.00 96.19 210 SER A CA 1
ATOM 1587 C C . SER A 1 210 ? 15.327 -4.788 -19.916 1.00 96.19 210 SER A C 1
ATOM 1589 O O . SER A 1 210 ? 14.816 -4.481 -18.829 1.00 96.19 210 SER A O 1
ATOM 1591 N N . THR A 1 211 ? 16.406 -5.569 -19.983 1.00 96.62 211 THR A N 1
ATOM 1592 C CA . THR A 1 211 ? 17.122 -6.041 -18.790 1.00 96.62 211 THR A CA 1
ATOM 1593 C C . THR A 1 211 ? 17.554 -4.868 -17.910 1.00 96.62 211 THR A C 1
ATOM 1595 O O . THR A 1 211 ? 17.203 -4.848 -16.731 1.00 96.62 211 THR A O 1
ATOM 1598 N N . ASP A 1 212 ? 18.191 -3.849 -18.491 1.00 97.44 212 ASP A N 1
ATOM 1599 C CA . ASP A 1 212 ? 18.677 -2.664 -17.776 1.00 97.44 212 ASP A CA 1
ATOM 1600 C C . ASP A 1 212 ? 17.559 -1.888 -17.065 1.00 97.44 212 ASP A C 1
ATOM 1602 O O . ASP A 1 212 ? 17.731 -1.411 -15.940 1.00 97.44 212 ASP A O 1
ATOM 1606 N N . GLU A 1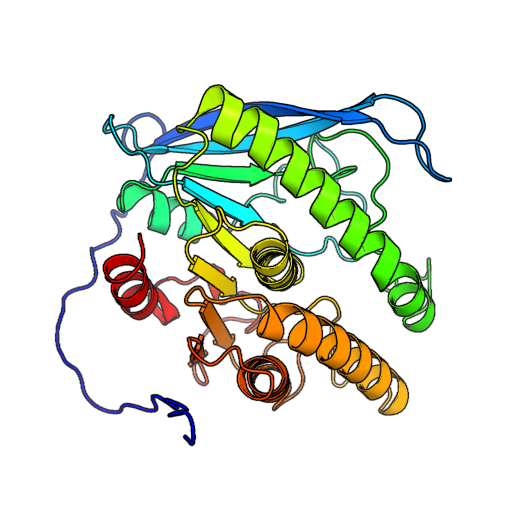 213 ? 16.394 -1.735 -17.701 1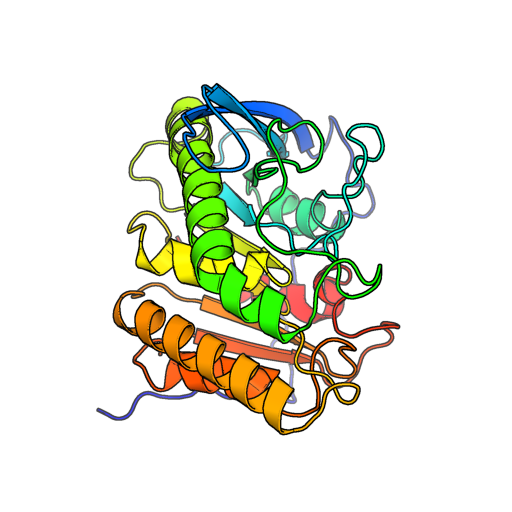.00 96.50 213 GLU A N 1
ATOM 1607 C CA . GLU A 1 213 ? 15.240 -1.071 -17.081 1.00 96.50 213 GLU A CA 1
ATOM 1608 C C . GLU A 1 213 ? 14.710 -1.864 -15.886 1.00 96.50 213 GLU A C 1
ATOM 1610 O O . GLU A 1 213 ? 14.447 -1.295 -14.821 1.00 96.50 213 GLU A O 1
ATOM 1615 N N . ASN A 1 214 ? 14.580 -3.182 -16.045 1.00 97.62 214 ASN A N 1
ATOM 1616 C CA . ASN A 1 214 ? 14.152 -4.073 -14.973 1.00 97.62 214 ASN A CA 1
ATOM 1617 C C . ASN A 1 214 ? 15.147 -4.076 -13.804 1.00 97.62 214 ASN A C 1
ATOM 1619 O O . ASN A 1 214 ? 14.728 -4.056 -12.646 1.00 97.62 214 ASN A O 1
ATOM 1623 N N . GLU A 1 215 ? 16.451 -4.073 -14.079 1.00 97.88 215 GLU A N 1
ATOM 1624 C CA . GLU A 1 215 ? 17.495 -4.030 -13.054 1.00 97.88 215 GLU A CA 1
ATOM 1625 C C . GLU A 1 215 ? 17.464 -2.728 -12.255 1.00 97.88 215 GLU A C 1
ATOM 1627 O O . GLU A 1 215 ? 17.494 -2.772 -11.024 1.00 97.88 215 GLU A O 1
ATOM 1632 N N . LYS A 1 216 ? 17.301 -1.577 -12.917 1.00 98.19 216 LYS A N 1
ATOM 1633 C CA . LYS A 1 216 ? 17.164 -0.276 -12.238 1.00 98.19 216 LYS A CA 1
ATOM 1634 C C . LYS A 1 216 ? 15.932 -0.229 -11.329 1.00 98.19 216 LYS A C 1
ATOM 1636 O O . LYS A 1 216 ? 16.020 0.249 -10.198 1.00 98.19 216 LYS A O 1
ATOM 1641 N N . ARG A 1 217 ? 14.794 -0.768 -11.783 1.00 97.75 217 ARG A N 1
ATOM 1642 C CA . ARG A 1 217 ? 13.558 -0.869 -10.981 1.00 97.75 217 ARG A CA 1
ATOM 1643 C C . ARG A 1 217 ? 13.728 -1.784 -9.770 1.00 97.75 217 ARG A C 1
ATOM 1645 O O . ARG A 1 217 ? 13.367 -1.394 -8.661 1.00 97.75 217 ARG A O 1
ATOM 1652 N N . MET A 1 218 ? 14.339 -2.954 -9.961 1.00 98.44 218 MET A N 1
ATOM 1653 C CA . MET A 1 218 ? 14.644 -3.879 -8.864 1.00 98.44 218 MET A CA 1
ATOM 1654 C C . MET A 1 218 ? 15.649 -3.290 -7.868 1.00 98.44 218 MET A C 1
ATOM 1656 O O . MET A 1 218 ? 15.509 -3.511 -6.666 1.00 98.44 218 MET A O 1
ATOM 1660 N N . ALA A 1 219 ? 16.634 -2.517 -8.334 1.00 98.50 219 ALA A N 1
ATOM 1661 C CA . ALA A 1 219 ? 17.599 -1.843 -7.471 1.00 98.50 219 ALA A CA 1
ATOM 1662 C C . ALA A 1 219 ? 16.931 -0.785 -6.575 1.00 98.50 219 ALA A C 1
ATOM 1664 O O . ALA A 1 219 ? 17.185 -0.769 -5.368 1.00 98.50 219 ALA A O 1
ATOM 1665 N N . ASP A 1 220 ? 16.035 0.047 -7.119 1.00 98.50 220 ASP A N 1
ATOM 1666 C CA . ASP A 1 220 ? 15.284 1.024 -6.314 1.00 98.50 220 ASP A CA 1
ATOM 1667 C C . ASP A 1 220 ? 14.347 0.328 -5.307 1.00 98.50 220 ASP A C 1
ATOM 1669 O O . ASP A 1 220 ? 14.332 0.692 -4.126 1.00 98.50 220 ASP A O 1
ATOM 1673 N N . HIS A 1 221 ? 13.643 -0.742 -5.712 1.00 98.56 221 HIS A N 1
ATOM 1674 C CA . HIS A 1 221 ? 12.865 -1.567 -4.773 1.00 98.56 221 HIS A CA 1
ATOM 1675 C C . HIS A 1 221 ? 13.733 -2.134 -3.654 1.00 98.56 221 HIS A C 1
ATOM 1677 O O . HIS A 1 221 ? 13.359 -2.005 -2.489 1.00 98.56 221 HIS A O 1
ATOM 1683 N N . LYS A 1 222 ? 14.897 -2.709 -3.977 1.00 98.69 222 LYS A N 1
ATOM 1684 C CA . LYS A 1 222 ? 15.838 -3.249 -2.988 1.00 98.69 222 LYS A CA 1
ATOM 1685 C C . LYS A 1 222 ? 16.227 -2.193 -1.961 1.00 98.69 222 LYS A C 1
ATOM 1687 O O . LYS A 1 222 ? 16.072 -2.425 -0.766 1.00 98.69 222 LYS A O 1
ATOM 1692 N N . ILE A 1 223 ? 16.694 -1.029 -2.414 1.00 98.38 223 ILE A N 1
ATOM 1693 C CA . ILE A 1 223 ? 17.155 0.054 -1.533 1.00 98.38 223 ILE A CA 1
ATOM 1694 C C . ILE A 1 223 ? 16.039 0.486 -0.574 1.00 98.38 223 ILE A C 1
ATOM 1696 O O . ILE A 1 223 ? 16.280 0.684 0.618 1.00 98.38 223 ILE A O 1
ATOM 1700 N N . ARG A 1 224 ? 14.812 0.641 -1.076 1.00 98.25 224 ARG A N 1
ATOM 1701 C CA . ARG A 1 224 ? 13.665 1.089 -0.275 1.00 98.25 224 ARG A CA 1
ATOM 1702 C C . ARG A 1 224 ? 13.191 0.024 0.706 1.00 98.25 224 ARG A C 1
ATOM 1704 O O . ARG A 1 224 ? 13.034 0.331 1.886 1.00 98.25 224 ARG A O 1
ATOM 1711 N N . LEU A 1 225 ? 13.019 -1.215 0.244 1.00 98.62 225 LEU A N 1
ATOM 1712 C CA . LEU A 1 225 ? 12.585 -2.331 1.086 1.00 98.62 225 LEU A CA 1
ATOM 1713 C C . LEU A 1 225 ? 13.597 -2.614 2.189 1.00 98.62 225 LEU A C 1
ATOM 1715 O O . LEU A 1 225 ? 13.205 -2.687 3.346 1.00 98.62 225 LEU A O 1
ATOM 1719 N N . GLN A 1 226 ? 14.893 -2.670 1.871 1.00 98.38 226 GLN A N 1
ATOM 1720 C CA . GLN A 1 226 ? 15.933 -2.897 2.877 1.00 98.38 226 GLN A CA 1
ATOM 1721 C C . GLN A 1 226 ? 16.008 -1.761 3.904 1.00 98.38 226 GLN A C 1
ATOM 1723 O O . GLN A 1 226 ? 16.249 -2.002 5.085 1.00 98.38 226 GLN A O 1
ATOM 1728 N N . ARG A 1 227 ? 15.792 -0.509 3.482 1.00 97.75 227 ARG A N 1
ATOM 1729 C CA . ARG A 1 227 ? 15.749 0.645 4.395 1.00 97.75 227 ARG A CA 1
ATOM 1730 C C . ARG A 1 227 ? 14.553 0.577 5.345 1.00 97.75 227 ARG A C 1
ATOM 1732 O O . ARG A 1 227 ? 14.705 0.907 6.519 1.00 97.75 227 ARG A O 1
ATOM 1739 N N . ALA A 1 228 ? 13.387 0.183 4.838 1.00 97.56 228 ALA A N 1
ATOM 1740 C CA . ALA A 1 228 ? 12.172 0.045 5.631 1.00 97.56 228 ALA A CA 1
ATOM 1741 C C . ALA A 1 228 ? 12.242 -1.163 6.576 1.00 97.56 228 ALA A C 1
ATOM 1743 O O . ALA A 1 228 ? 11.981 -1.008 7.766 1.00 97.56 228 ALA A O 1
ATOM 1744 N N . ALA A 1 229 ? 12.679 -2.324 6.083 1.00 97.56 229 ALA A N 1
ATOM 1745 C CA . ALA A 1 229 ? 12.785 -3.571 6.840 1.00 97.56 229 ALA A CA 1
ATOM 1746 C C . ALA A 1 229 ? 13.592 -3.412 8.139 1.00 97.56 229 ALA A C 1
ATOM 1748 O O . ALA A 1 229 ? 13.143 -3.852 9.191 1.00 97.56 229 ALA A O 1
ATOM 1749 N N . LYS A 1 230 ? 14.698 -2.656 8.100 1.00 96.38 230 LYS A N 1
ATOM 1750 C CA . LYS A 1 230 ? 15.527 -2.338 9.280 1.00 96.38 230 LYS A CA 1
ATOM 1751 C C . LYS A 1 230 ? 14.789 -1.606 10.405 1.00 96.38 230 LYS A C 1
ATOM 1753 O O . LYS A 1 230 ? 15.269 -1.577 11.533 1.00 96.38 230 LYS A O 1
ATOM 1758 N N . LYS A 1 231 ? 13.673 -0.943 10.096 1.00 95.81 231 LYS A N 1
ATOM 1759 C CA . LYS A 1 231 ? 12.875 -0.160 11.053 1.00 95.81 231 LYS A CA 1
ATOM 1760 C C . LYS A 1 231 ? 11.591 -0.872 11.468 1.00 95.81 231 LYS A C 1
ATOM 1762 O O . LYS A 1 231 ? 11.039 -0.562 12.521 1.00 95.81 231 LYS A O 1
ATOM 1767 N N . VAL A 1 232 ? 11.095 -1.796 10.648 1.00 95.25 232 VAL A N 1
ATOM 1768 C CA . VAL A 1 232 ? 9.805 -2.449 10.870 1.00 95.25 232 VAL A CA 1
ATOM 1769 C C . VAL A 1 232 ? 9.971 -3.664 11.769 1.00 95.25 232 VAL A C 1
ATOM 1771 O O . VAL A 1 232 ? 10.593 -4.655 11.409 1.00 95.25 232 VAL A O 1
ATOM 1774 N N . THR A 1 233 ? 9.350 -3.600 12.945 1.00 91.44 233 THR A N 1
ATOM 1775 C CA . THR A 1 233 ? 9.390 -4.667 13.961 1.00 91.44 233 THR A CA 1
ATOM 1776 C C . THR A 1 233 ? 8.082 -5.457 14.062 1.00 91.44 233 THR A C 1
ATOM 1778 O O . THR A 1 233 ? 7.975 -6.415 14.837 1.00 91.44 233 THR A O 1
ATOM 1781 N N . VAL A 1 234 ? 7.072 -5.061 13.285 1.00 95.69 234 VAL A N 1
ATOM 1782 C CA . VAL A 1 234 ? 5.734 -5.660 13.260 1.00 95.69 234 VAL A CA 1
ATOM 1783 C C . VAL A 1 234 ? 5.602 -6.715 12.161 1.00 95.69 234 VAL A C 1
ATOM 1785 O O . VAL A 1 234 ? 6.341 -6.663 11.177 1.00 95.69 234 VAL A O 1
ATOM 1788 N N . PRO A 1 235 ? 4.693 -7.696 12.312 1.00 97.50 235 PRO A N 1
ATOM 1789 C CA . PRO A 1 235 ? 4.531 -8.746 11.319 1.00 97.50 235 PRO A CA 1
ATOM 1790 C C . PRO A 1 235 ? 3.998 -8.208 9.983 1.00 97.50 235 PRO A C 1
ATOM 1792 O O . PRO A 1 235 ? 3.165 -7.298 9.955 1.00 97.50 235 PRO A O 1
ATOM 1795 N N . SER A 1 236 ? 4.436 -8.811 8.879 1.00 98.31 236 SER A N 1
ATOM 1796 C CA . SER A 1 236 ? 3.945 -8.517 7.529 1.00 98.31 236 SER A CA 1
ATOM 1797 C C . SER A 1 236 ? 3.503 -9.782 6.791 1.00 98.31 236 SER A C 1
ATOM 1799 O O . SER A 1 236 ? 4.135 -10.828 6.914 1.00 98.31 236 SER A O 1
ATOM 1801 N N . LEU A 1 237 ? 2.425 -9.690 6.017 1.00 98.69 237 LEU A N 1
ATOM 1802 C CA . LEU A 1 237 ? 1.945 -10.753 5.135 1.00 98.69 237 LEU A CA 1
ATOM 1803 C C . LEU A 1 237 ? 2.040 -10.296 3.681 1.00 98.69 237 LEU A C 1
ATOM 1805 O O . LEU A 1 237 ? 1.496 -9.255 3.325 1.00 98.69 237 LEU A O 1
ATOM 1809 N N . TRP A 1 238 ? 2.710 -11.080 2.849 1.00 98.75 238 TRP A N 1
ATOM 1810 C CA . TRP A 1 238 ? 2.984 -10.799 1.443 1.00 98.75 238 TRP A CA 1
ATOM 1811 C C . TRP A 1 238 ? 2.218 -11.797 0.582 1.00 98.75 238 TRP A C 1
ATOM 1813 O O . TRP A 1 238 ? 2.389 -12.999 0.753 1.00 98.75 238 TRP A O 1
ATOM 1823 N N . ILE A 1 239 ? 1.367 -11.323 -0.326 1.00 98.75 239 ILE A N 1
ATOM 1824 C CA . ILE A 1 239 ? 0.445 -12.169 -1.095 1.00 98.75 239 ILE A CA 1
ATOM 1825 C C . ILE A 1 239 ? 0.621 -11.884 -2.580 1.00 98.75 239 ILE A C 1
ATOM 1827 O O . ILE A 1 239 ? 0.308 -10.791 -3.046 1.00 98.75 239 ILE A O 1
ATOM 1831 N N . TYR A 1 240 ? 1.110 -12.873 -3.318 1.00 98.62 240 TYR A N 1
ATOM 1832 C CA . TYR A 1 240 ? 1.393 -12.790 -4.748 1.00 98.62 240 TYR A CA 1
ATOM 1833 C C . TYR A 1 240 ? 0.849 -14.025 -5.466 1.00 98.62 240 TYR A C 1
ATOM 1835 O O . TYR A 1 240 ? 0.567 -15.053 -4.847 1.00 98.62 240 TYR A O 1
ATOM 1843 N N . ALA A 1 241 ? 0.720 -13.931 -6.783 1.00 98.12 241 ALA A N 1
ATOM 1844 C CA . ALA A 1 241 ? 0.315 -15.035 -7.639 1.00 98.12 241 ALA A CA 1
ATOM 1845 C C . ALA A 1 241 ? 1.238 -15.134 -8.855 1.00 98.12 241 ALA A C 1
ATOM 1847 O O . ALA A 1 241 ? 1.878 -14.151 -9.238 1.00 98.12 241 ALA A O 1
ATOM 1848 N N . ALA A 1 242 ? 1.298 -16.319 -9.458 1.00 97.19 242 ALA A N 1
ATOM 1849 C CA . ALA A 1 242 ? 1.898 -16.497 -10.774 1.00 97.19 242 ALA A CA 1
ATOM 1850 C C . ALA A 1 242 ? 1.095 -15.747 -11.854 1.00 97.19 242 ALA A C 1
ATOM 1852 O O . ALA A 1 242 ? 0.015 -15.223 -11.596 1.00 97.19 242 ALA A O 1
ATOM 1853 N N . ARG A 1 243 ? 1.624 -15.675 -13.084 1.00 95.50 243 ARG A N 1
ATOM 1854 C CA . ARG A 1 243 ? 0.962 -15.001 -14.223 1.00 95.50 243 ARG A CA 1
ATOM 1855 C C . ARG A 1 243 ? 0.544 -13.549 -13.925 1.00 95.50 243 ARG A C 1
ATOM 1857 O O . ARG A 1 243 ? -0.464 -13.066 -14.446 1.00 95.50 243 ARG A O 1
ATOM 1864 N N . ASP A 1 244 ? 1.301 -12.852 -13.078 1.00 97.06 244 ASP A N 1
ATOM 1865 C CA . ASP A 1 244 ? 1.145 -11.415 -12.860 1.00 97.06 244 ASP A CA 1
ATOM 1866 C C . ASP A 1 244 ? 1.806 -10.658 -14.021 1.00 97.06 244 ASP A C 1
ATOM 1868 O O . ASP A 1 244 ? 3.013 -10.739 -14.230 1.00 97.06 244 ASP A O 1
ATOM 1872 N N . GLN A 1 245 ? 1.025 -9.904 -14.791 1.00 95.31 245 GLN A N 1
ATOM 1873 C CA . GLN A 1 245 ? 1.543 -9.172 -15.956 1.00 95.31 245 GLN A CA 1
ATOM 1874 C C . GLN A 1 245 ? 2.504 -8.028 -15.585 1.00 95.31 245 GLN A C 1
ATOM 1876 O O . GLN A 1 245 ? 3.226 -7.524 -16.450 1.00 95.31 245 GLN A O 1
ATOM 1881 N N . LEU A 1 246 ? 2.533 -7.610 -14.317 1.00 95.38 246 LEU A N 1
ATOM 1882 C CA . LEU A 1 246 ? 3.452 -6.594 -13.811 1.00 95.38 246 LEU A CA 1
ATOM 1883 C C . LEU A 1 246 ? 4.741 -7.182 -13.232 1.00 95.38 246 LEU A C 1
ATOM 1885 O O . LEU A 1 246 ? 5.667 -6.412 -12.971 1.00 95.38 246 LEU A O 1
ATOM 1889 N N . TYR A 1 247 ? 4.841 -8.504 -13.074 1.00 97.25 247 TYR A N 1
ATOM 1890 C CA . TYR A 1 247 ? 6.018 -9.162 -12.513 1.00 97.25 247 TYR A CA 1
ATOM 1891 C C . TYR A 1 247 ? 6.417 -10.399 -13.313 1.00 97.25 247 TYR A C 1
ATOM 1893 O O . TYR A 1 247 ? 5.706 -11.397 -13.343 1.00 97.25 247 TYR A O 1
ATOM 1901 N N . LYS A 1 248 ? 7.619 -10.368 -13.892 1.00 93.94 248 LYS A N 1
ATOM 1902 C CA . LYS A 1 248 ? 8.247 -11.575 -14.440 1.00 93.94 248 LYS A CA 1
ATOM 1903 C C . LYS A 1 248 ? 8.539 -12.599 -13.337 1.00 93.94 248 LYS A C 1
ATOM 1905 O O . LYS A 1 248 ? 8.650 -12.253 -12.155 1.00 93.94 248 LYS A O 1
ATOM 1910 N N . ASP A 1 249 ? 8.748 -13.843 -13.752 1.00 91.75 249 ASP A N 1
ATOM 1911 C CA . ASP A 1 249 ? 9.029 -14.956 -12.850 1.00 91.75 249 ASP A CA 1
ATOM 1912 C C . ASP A 1 249 ? 10.171 -14.644 -11.871 1.00 91.75 249 ASP A C 1
ATOM 1914 O O . ASP A 1 249 ? 11.216 -14.082 -12.219 1.00 91.75 249 ASP A O 1
ATOM 1918 N N . GLY A 1 250 ? 9.948 -14.989 -10.603 1.00 95.38 250 GLY A N 1
ATOM 1919 C CA . GLY A 1 250 ? 10.905 -14.783 -9.519 1.00 95.38 250 GLY A CA 1
ATOM 1920 C C . GLY A 1 250 ? 10.952 -13.365 -8.939 1.00 95.38 250 GLY A C 1
ATOM 1921 O O . GLY A 1 250 ? 11.599 -13.171 -7.908 1.00 95.38 250 GLY A O 1
ATOM 1922 N N . VAL A 1 251 ? 10.299 -12.362 -9.543 1.00 98.25 251 VAL A N 1
ATOM 1923 C CA . VAL A 1 251 ? 10.283 -10.997 -8.981 1.00 98.25 251 VAL A CA 1
ATOM 1924 C C . VAL A 1 251 ? 9.635 -10.950 -7.593 1.00 98.25 251 VAL A C 1
ATOM 1926 O O . VAL A 1 251 ? 10.291 -10.429 -6.691 1.00 98.25 251 VAL A O 1
ATOM 1929 N N . PRO A 1 252 ? 8.435 -11.518 -7.351 1.00 98.19 252 PRO A N 1
ATOM 1930 C CA . PRO A 1 252 ? 7.825 -11.515 -6.019 1.00 98.19 252 PRO A CA 1
ATOM 1931 C C . PRO A 1 252 ? 8.737 -12.084 -4.927 1.00 98.19 252 PRO A C 1
ATOM 1933 O O . PRO A 1 252 ? 8.884 -11.491 -3.859 1.00 98.19 252 PRO A O 1
ATOM 1936 N N . GLN A 1 253 ? 9.412 -13.196 -5.224 1.00 98.25 253 GLN A N 1
ATOM 1937 C CA . GLN A 1 253 ? 10.353 -13.856 -4.323 1.00 98.25 253 GLN A CA 1
ATOM 1938 C C . GLN A 1 253 ? 11.575 -12.973 -4.051 1.00 98.25 253 GLN A C 1
ATOM 1940 O O . GLN A 1 253 ? 12.020 -12.886 -2.910 1.00 98.25 253 GLN A O 1
ATOM 1945 N N . LYS A 1 254 ? 12.101 -12.277 -5.068 1.00 98.44 254 LYS A N 1
ATOM 1946 C CA . LYS A 1 254 ? 13.211 -11.325 -4.892 1.00 98.44 254 LYS A CA 1
ATOM 1947 C C . LYS A 1 254 ? 12.810 -10.117 -4.046 1.00 98.44 254 LYS A C 1
ATOM 1949 O O . LYS A 1 254 ? 13.588 -9.713 -3.190 1.00 98.44 254 LYS A O 1
ATOM 1954 N N . LEU A 1 255 ? 11.614 -9.559 -4.253 1.00 98.62 255 LEU A N 1
ATOM 1955 C CA . LEU A 1 255 ? 11.102 -8.450 -3.438 1.00 98.62 255 LEU A CA 1
ATOM 1956 C C . LEU A 1 255 ? 10.952 -8.866 -1.971 1.00 98.62 255 LEU A C 1
ATOM 1958 O O . LEU A 1 255 ? 11.408 -8.147 -1.083 1.00 98.62 255 LEU A O 1
ATOM 1962 N N . PHE A 1 256 ? 10.378 -10.046 -1.724 1.00 98.50 256 PHE A N 1
ATOM 1963 C CA . PHE A 1 256 ? 10.297 -10.619 -0.383 1.00 98.50 256 PHE A CA 1
ATOM 1964 C C . PHE A 1 256 ? 11.690 -10.857 0.223 1.00 98.50 256 PHE A C 1
ATOM 1966 O O . PHE A 1 256 ? 11.934 -10.463 1.359 1.00 98.50 256 PHE A O 1
ATOM 1973 N N . GLY A 1 257 ? 12.631 -11.400 -0.558 1.00 98.19 257 GLY A N 1
ATOM 1974 C CA . GLY A 1 257 ? 14.021 -11.601 -0.141 1.00 98.19 257 GLY A CA 1
ATOM 1975 C C . GLY A 1 257 ? 14.707 -10.302 0.286 1.00 98.19 257 GLY A C 1
ATOM 1976 O O . GLY A 1 257 ? 15.288 -10.238 1.364 1.00 98.19 257 GLY A O 1
ATOM 1977 N N . TYR A 1 258 ? 14.559 -9.217 -0.484 1.00 98.44 258 TYR A N 1
ATOM 1978 C CA . TYR A 1 258 ? 15.099 -7.906 -0.098 1.00 98.44 258 TYR A CA 1
ATOM 1979 C C . TYR A 1 258 ? 14.588 -7.430 1.262 1.00 98.44 258 TYR A C 1
ATOM 1981 O O . TYR A 1 258 ? 15.331 -6.779 1.992 1.00 98.44 258 TYR A O 1
ATOM 1989 N N . TRP A 1 259 ? 13.340 -7.741 1.603 1.00 98.19 259 TRP A N 1
ATOM 1990 C CA . TRP A 1 259 ? 12.770 -7.414 2.902 1.00 98.19 259 TRP A CA 1
ATOM 1991 C C . TRP A 1 259 ? 13.341 -8.295 4.021 1.00 98.19 259 TRP A C 1
ATOM 1993 O O . TRP A 1 259 ? 13.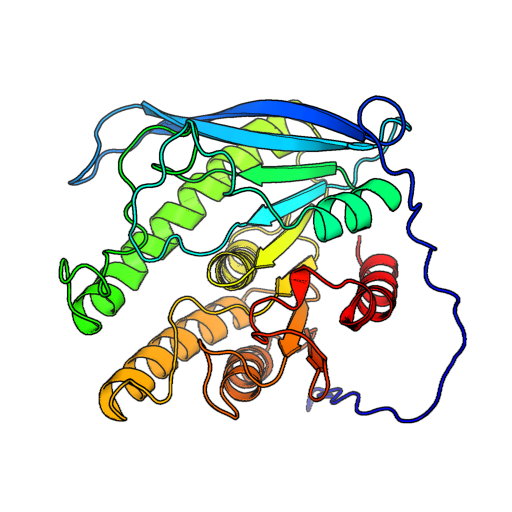815 -7.779 5.034 1.00 98.19 259 TRP A O 1
ATOM 2003 N N . THR A 1 260 ? 13.333 -9.618 3.845 1.00 96.69 260 THR A N 1
ATOM 2004 C CA . THR A 1 260 ? 13.763 -10.559 4.891 1.00 96.69 260 THR A CA 1
ATOM 2005 C C . THR A 1 260 ? 15.265 -10.529 5.152 1.00 96.69 260 THR A C 1
ATOM 2007 O O . THR A 1 260 ? 15.676 -10.673 6.301 1.00 96.69 260 THR A O 1
ATOM 2010 N N . ASP A 1 261 ? 16.079 -10.282 4.123 1.00 94.31 261 ASP A N 1
ATOM 2011 C CA . ASP A 1 261 ? 17.544 -10.213 4.230 1.00 94.31 261 ASP A CA 1
ATOM 2012 C C . ASP A 1 261 ? 18.027 -8.972 5.005 1.00 94.31 261 ASP A C 1
ATOM 2014 O O . ASP A 1 261 ? 19.189 -8.896 5.398 1.00 94.31 261 ASP A O 1
ATOM 2018 N N . ALA A 1 262 ? 17.151 -7.984 5.213 1.00 91.88 262 ALA A N 1
ATOM 2019 C CA . ALA A 1 262 ? 17.431 -6.738 5.927 1.00 91.88 262 ALA A CA 1
ATOM 2020 C C . ALA A 1 262 ? 16.663 -6.637 7.256 1.00 91.88 262 ALA A C 1
ATOM 2022 O O . ALA A 1 262 ? 16.196 -5.561 7.625 1.00 91.88 262 ALA A O 1
ATOM 2023 N N . ASP A 1 263 ? 16.532 -7.767 7.953 1.00 86.06 263 ASP A N 1
ATOM 2024 C CA . ASP A 1 263 ? 15.937 -7.910 9.291 1.00 86.06 263 ASP A CA 1
ATOM 2025 C C . ASP A 1 263 ? 14.406 -7.803 9.370 1.00 86.06 263 ASP A C 1
ATOM 2027 O O . ASP A 1 263 ? 13.833 -7.971 10.450 1.00 86.06 263 ASP A O 1
ATOM 2031 N N . GLY A 1 264 ? 13.712 -7.685 8.231 1.00 82.25 264 GLY A N 1
ATOM 2032 C CA . GLY A 1 264 ? 12.250 -7.782 8.113 1.00 82.25 264 GLY A CA 1
ATOM 2033 C C . GLY A 1 264 ? 11.694 -9.197 8.354 1.00 82.25 264 GLY A C 1
ATOM 2034 O O . GLY A 1 264 ? 10.749 -9.624 7.701 1.00 82.25 264 GLY A O 1
ATOM 2035 N N . SER A 1 265 ? 12.298 -9.956 9.267 1.00 74.06 265 SER A N 1
ATOM 2036 C CA . SER A 1 265 ? 12.145 -11.408 9.439 1.00 74.06 265 SER A CA 1
ATOM 2037 C C . SER A 1 265 ? 10.770 -11.867 9.932 1.00 74.06 265 SER A C 1
ATOM 2039 O O . SER A 1 265 ? 10.406 -13.026 9.743 1.00 74.06 265 SER A O 1
ATOM 2041 N N . ARG A 1 266 ? 9.960 -10.977 10.520 1.00 90.81 266 ARG A N 1
ATOM 2042 C CA . ARG A 1 266 ? 8.559 -11.267 10.871 1.00 90.81 266 ARG A CA 1
ATOM 2043 C C . ARG A 1 266 ? 7.667 -11.127 9.635 1.00 90.81 266 ARG A C 1
ATOM 2045 O O . ARG A 1 266 ? 6.746 -10.315 9.617 1.00 90.81 266 ARG A O 1
ATOM 2052 N N . ALA A 1 267 ? 7.966 -11.877 8.584 1.00 95.75 267 ALA A N 1
ATOM 2053 C CA . ALA A 1 267 ? 7.251 -11.797 7.323 1.00 95.75 267 ALA A CA 1
ATOM 2054 C C . ALA A 1 267 ? 6.808 -13.181 6.847 1.00 95.75 267 ALA A C 1
ATOM 2056 O O . ALA A 1 267 ? 7.570 -14.144 6.880 1.00 95.75 267 ALA A O 1
ATOM 2057 N N . GLU A 1 268 ? 5.562 -13.265 6.400 1.00 97.12 268 GLU A N 1
ATOM 2058 C CA . GLU A 1 268 ? 4.966 -14.457 5.804 1.00 97.12 268 GLU A CA 1
ATOM 2059 C C . GLU A 1 268 ? 4.751 -14.207 4.314 1.00 97.12 268 GLU A C 1
ATOM 2061 O O . GLU A 1 268 ? 4.298 -13.130 3.924 1.00 97.12 268 GLU A O 1
ATOM 2066 N N . PHE A 1 269 ? 5.068 -15.199 3.482 1.00 97.94 269 PHE A N 1
ATOM 2067 C CA . PHE A 1 269 ? 4.951 -15.108 2.030 1.00 97.94 269 PHE A CA 1
ATOM 2068 C C . PHE A 1 269 ? 3.986 -16.163 1.500 1.00 97.94 269 PHE A C 1
ATOM 2070 O O . PHE A 1 269 ? 4.166 -17.359 1.723 1.00 97.94 269 PHE A O 1
ATOM 2077 N N . ILE A 1 270 ? 2.969 -15.705 0.779 1.00 97.88 270 ILE A N 1
ATOM 2078 C CA . ILE A 1 270 ? 1.996 -16.523 0.067 1.00 97.88 270 ILE A CA 1
ATOM 2079 C C . ILE A 1 270 ? 2.220 -16.302 -1.420 1.00 97.88 270 ILE A C 1
ATOM 2081 O O . ILE A 1 270 ? 2.089 -15.182 -1.917 1.00 97.88 270 ILE A O 1
ATOM 2085 N N . PHE A 1 271 ? 2.513 -17.388 -2.126 1.00 97.94 271 PHE A N 1
ATOM 2086 C CA . PHE A 1 271 ? 2.604 -17.396 -3.577 1.00 97.94 271 PHE A CA 1
ATOM 2087 C C . PHE A 1 271 ? 1.638 -18.424 -4.152 1.00 97.94 271 PHE A C 1
ATOM 2089 O O . PHE A 1 271 ? 1.794 -19.625 -3.938 1.00 97.94 271 PHE A O 1
ATOM 2096 N N . VAL A 1 272 ? 0.630 -17.946 -4.875 1.00 97.75 272 VAL A N 1
ATOM 2097 C CA . VAL A 1 272 ? -0.390 -18.790 -5.501 1.00 97.75 272 VAL A CA 1
ATOM 2098 C C . VAL A 1 272 ? 0.042 -19.112 -6.926 1.00 97.75 272 VAL A C 1
ATOM 2100 O O . VAL A 1 272 ? -0.089 -18.284 -7.826 1.00 97.75 272 VAL A O 1
ATOM 2103 N N . ALA A 1 273 ? 0.594 -20.309 -7.124 1.00 96.00 273 ALA A N 1
ATOM 2104 C CA . ALA A 1 273 ? 1.081 -20.750 -8.431 1.00 96.00 273 ALA A CA 1
ATOM 2105 C C . ALA A 1 273 ? -0.060 -21.105 -9.403 1.00 96.00 273 ALA A C 1
ATOM 2107 O O . ALA A 1 273 ? -0.007 -20.733 -10.574 1.00 96.00 273 ALA A O 1
ATOM 2108 N N . ASP A 1 274 ? -1.107 -21.770 -8.906 1.00 95.31 274 ASP A N 1
ATOM 2109 C CA . ASP A 1 274 ? -2.263 -22.181 -9.703 1.00 95.31 274 ASP A CA 1
ATOM 2110 C C . ASP A 1 274 ? -3.536 -21.442 -9.295 1.00 95.31 274 ASP A C 1
ATOM 2112 O O . ASP A 1 274 ? -3.945 -21.448 -8.136 1.00 95.31 274 ASP A O 1
ATOM 2116 N N . HIS A 1 275 ? -4.165 -20.794 -10.277 1.00 96.25 275 HIS A N 1
ATOM 2117 C CA . HIS A 1 275 ? -5.408 -20.041 -10.138 1.00 96.25 275 HIS A CA 1
ATOM 2118 C C . HIS A 1 275 ? -6.091 -19.847 -11.499 1.00 96.25 275 HIS A C 1
ATOM 2120 O O . HIS A 1 275 ? -5.434 -19.796 -12.536 1.00 96.25 275 HIS A O 1
ATOM 2126 N N . ALA A 1 276 ? -7.402 -19.622 -11.508 1.00 96.06 276 ALA A N 1
ATOM 2127 C CA . ALA A 1 276 ? -8.143 -19.331 -12.740 1.00 96.06 276 ALA A CA 1
ATOM 2128 C C . ALA A 1 276 ? -8.159 -17.836 -13.126 1.00 96.06 276 ALA A C 1
ATOM 2130 O O . ALA A 1 276 ? -8.747 -17.468 -14.139 1.00 96.06 276 ALA A O 1
ATOM 2131 N N . LEU A 1 277 ? -7.540 -16.955 -12.325 1.00 95.44 277 LEU A N 1
ATOM 2132 C CA . LEU A 1 277 ? -7.539 -15.511 -12.599 1.00 95.44 277 LEU A CA 1
ATOM 2133 C C . LEU A 1 277 ? -6.886 -15.187 -13.955 1.00 95.44 277 LEU A C 1
ATOM 2135 O O . LEU A 1 277 ? -5.836 -15.761 -14.261 1.00 95.44 277 LEU A O 1
ATOM 2139 N N . PRO A 1 278 ? -7.419 -14.205 -14.708 1.00 95.44 278 PRO A N 1
ATOM 2140 C CA . PRO A 1 278 ? -6.840 -13.775 -15.984 1.00 95.44 278 PRO A CA 1
ATOM 2141 C C . PRO A 1 278 ? -5.483 -13.073 -15.819 1.00 95.44 278 PRO A C 1
ATOM 2143 O O . PRO A 1 278 ? -4.698 -13.003 -16.758 1.00 95.44 278 PRO A O 1
ATOM 2146 N N . ASN A 1 279 ? -5.211 -12.536 -14.629 1.00 95.19 279 ASN A N 1
ATOM 2147 C CA . ASN A 1 279 ? -3.952 -11.902 -14.264 1.00 95.19 279 ASN A CA 1
ATOM 2148 C C . ASN A 1 279 ? -3.715 -12.119 -12.763 1.00 95.19 279 ASN A C 1
ATOM 2150 O O . ASN A 1 279 ? -4.601 -11.830 -11.953 1.00 95.19 279 ASN A O 1
ATOM 2154 N N . GLY A 1 280 ? -2.525 -12.594 -12.391 1.00 96.38 280 GLY A N 1
ATOM 2155 C CA . GLY A 1 280 ? -2.123 -12.790 -10.995 1.00 96.38 280 GLY A CA 1
ATOM 2156 C C . GLY A 1 280 ? -2.206 -11.516 -10.147 1.00 96.38 280 GLY A C 1
ATOM 2157 O O . GLY A 1 280 ? -2.493 -11.584 -8.950 1.00 96.38 280 GLY A O 1
ATOM 2158 N N . HIS A 1 281 ? -2.089 -10.338 -10.772 1.00 96.12 281 HIS A N 1
ATOM 2159 C CA . HIS A 1 281 ? -2.233 -9.047 -10.095 1.00 96.12 281 HIS A CA 1
ATOM 2160 C C . HIS A 1 281 ? -3.623 -8.838 -9.466 1.00 96.12 281 HIS A C 1
ATOM 2162 O O . HIS A 1 281 ? -3.803 -8.003 -8.579 1.00 96.12 281 HIS A O 1
ATOM 2168 N N . PHE A 1 282 ? -4.627 -9.602 -9.909 1.00 95.25 282 PHE A N 1
ATOM 2169 C CA . PHE A 1 282 ? -6.000 -9.536 -9.410 1.00 95.25 282 PHE A CA 1
ATOM 2170 C C . PHE A 1 282 ? -6.284 -10.490 -8.247 1.00 95.25 282 PHE A C 1
ATOM 2172 O O . PHE A 1 282 ? -7.436 -10.595 -7.833 1.00 95.25 282 PHE A O 1
ATOM 2179 N N . ILE A 1 283 ? -5.267 -11.134 -7.663 1.00 96.44 283 ILE A N 1
ATOM 2180 C CA . ILE A 1 283 ? -5.435 -12.080 -6.547 1.00 96.44 283 ILE A CA 1
ATOM 2181 C C . ILE A 1 283 ? -6.279 -11.532 -5.388 1.00 96.44 283 ILE A C 1
ATOM 2183 O O . ILE A 1 283 ? -7.086 -12.257 -4.812 1.00 96.44 283 ILE A O 1
ATOM 2187 N N . ALA A 1 284 ? -6.181 -10.235 -5.090 1.00 94.94 284 ALA A N 1
ATOM 2188 C CA . ALA A 1 284 ? -6.964 -9.575 -4.045 1.00 94.94 284 ALA A CA 1
ATOM 2189 C C . ALA A 1 284 ? -8.495 -9.635 -4.261 1.00 94.94 284 ALA A C 1
ATOM 2191 O O . ALA A 1 284 ? -9.257 -9.394 -3.327 1.00 94.94 284 ALA A O 1
ATOM 2192 N N . GLN A 1 285 ? -8.960 -9.938 -5.476 1.00 92.75 285 GLN A N 1
ATOM 2193 C CA . GLN A 1 285 ? -10.383 -10.060 -5.802 1.00 92.75 285 GLN A CA 1
ATOM 2194 C C . GLN A 1 285 ? -10.969 -11.426 -5.423 1.00 92.75 285 GLN A C 1
ATOM 2196 O O . GLN A 1 285 ? -12.188 -11.538 -5.313 1.00 92.75 285 GLN A O 1
ATOM 2201 N N . ASP A 1 286 ? -10.126 -12.437 -5.189 1.00 94.88 286 ASP A N 1
ATOM 2202 C CA . ASP A 1 286 ? -10.552 -13.804 -4.892 1.00 94.88 286 ASP A CA 1
ATOM 2203 C C . ASP A 1 286 ? -10.058 -14.269 -3.508 1.00 94.88 286 ASP A C 1
ATOM 2205 O O . ASP A 1 286 ? -8.970 -14.838 -3.377 1.00 94.88 286 ASP A O 1
ATOM 2209 N N . PRO A 1 287 ? -10.862 -14.057 -2.448 1.00 94.50 287 PRO A N 1
ATOM 2210 C CA . PRO A 1 287 ? -10.536 -14.495 -1.097 1.00 94.50 287 PRO A CA 1
ATOM 2211 C C . PRO A 1 287 ? -10.381 -16.005 -0.935 1.00 94.50 287 PRO A C 1
ATOM 2213 O O . PRO A 1 287 ? -9.848 -16.424 0.091 1.00 94.50 287 PRO A O 1
ATOM 2216 N N . SER A 1 288 ? -10.823 -16.837 -1.884 1.00 94.62 288 SER A N 1
ATOM 2217 C CA . SER A 1 288 ? -10.619 -18.288 -1.775 1.00 94.62 288 SER A CA 1
ATOM 2218 C C . SER A 1 288 ? -9.132 -18.666 -1.821 1.00 94.62 288 SER A C 1
ATOM 2220 O O . SER A 1 288 ? -8.735 -19.666 -1.225 1.00 94.62 288 SER A O 1
ATOM 2222 N N . LEU A 1 289 ? -8.298 -17.817 -2.435 1.00 96.25 289 LEU A N 1
ATOM 2223 C CA . LEU A 1 289 ? -6.866 -18.052 -2.629 1.00 96.25 289 LEU A CA 1
ATOM 2224 C C . LEU A 1 289 ? -5.995 -17.635 -1.431 1.00 96.25 289 LEU A C 1
ATOM 2226 O O . LEU A 1 289 ? -4.874 -18.117 -1.288 1.00 96.25 289 LEU A O 1
ATOM 2230 N N . TRP A 1 290 ? -6.481 -16.734 -0.570 1.00 96.06 290 TRP A N 1
ATOM 2231 C CA . TRP A 1 290 ? -5.681 -16.146 0.521 1.00 96.06 290 TRP A CA 1
ATOM 2232 C C . TRP A 1 290 ? -6.430 -15.952 1.843 1.00 96.06 290 TRP A C 1
ATOM 2234 O O . TRP A 1 290 ? -5.810 -15.678 2.873 1.00 96.06 290 TRP A O 1
ATOM 2244 N N . GLY A 1 291 ? -7.758 -16.072 1.852 1.00 96.19 291 GLY A N 1
ATOM 2245 C CA . GLY A 1 291 ? -8.603 -15.694 2.985 1.00 96.19 291 GLY A CA 1
ATOM 2246 C C . GLY A 1 291 ? -8.305 -16.487 4.253 1.00 96.19 291 GLY A C 1
ATOM 2247 O O . GLY A 1 291 ? -8.253 -15.907 5.334 1.00 96.19 291 GLY A O 1
ATOM 2248 N N . LYS A 1 292 ? -8.030 -17.792 4.130 1.00 95.62 292 LYS A N 1
ATOM 2249 C CA . LYS A 1 292 ? -7.705 -18.663 5.275 1.00 95.62 292 LYS A CA 1
ATOM 2250 C C . LYS A 1 292 ? -6.392 -18.262 5.954 1.00 95.62 292 LYS A C 1
ATOM 2252 O O . LYS A 1 292 ? -6.284 -18.264 7.184 1.00 95.62 292 LYS A O 1
ATOM 2257 N N . GLN A 1 293 ? -5.382 -17.943 5.157 1.00 95.81 293 GLN A N 1
ATOM 2258 C CA . GLN A 1 293 ? -4.068 -17.552 5.644 1.00 95.81 293 GLN A CA 1
ATOM 2259 C C . GLN A 1 293 ? -4.124 -16.145 6.231 1.00 95.81 293 GLN A C 1
ATOM 2261 O O . GLN A 1 293 ? -3.598 -15.926 7.321 1.00 95.81 293 GLN A O 1
ATOM 2266 N N . LEU A 1 294 ? -4.837 -15.221 5.577 1.00 97.00 294 LEU A N 1
ATOM 2267 C CA . LEU A 1 294 ? -5.041 -13.888 6.125 1.00 97.00 294 LEU A CA 1
ATOM 2268 C C . LEU A 1 294 ? -5.847 -13.932 7.435 1.00 97.00 294 LEU A C 1
ATOM 2270 O O . LEU A 1 294 ? -5.488 -13.241 8.380 1.00 97.00 294 LEU A O 1
ATOM 2274 N N . ASP A 1 295 ? -6.855 -14.797 7.560 1.00 96.00 295 ASP A N 1
ATOM 2275 C CA . ASP A 1 295 ? -7.545 -15.037 8.837 1.00 96.00 295 ASP A CA 1
ATOM 2276 C C . ASP A 1 295 ? -6.585 -15.482 9.942 1.00 96.00 295 ASP A C 1
ATOM 2278 O O . ASP A 1 295 ? -6.607 -14.967 11.062 1.00 96.00 295 ASP A O 1
ATOM 2282 N N . SER A 1 296 ? -5.725 -16.448 9.624 1.00 95.94 296 SER A N 1
ATOM 2283 C CA . SER A 1 296 ? -4.719 -16.956 10.558 1.00 95.94 296 SER A CA 1
ATOM 2284 C C . SER A 1 296 ? -3.690 -15.891 10.943 1.00 95.94 296 SER A C 1
ATOM 2286 O O . SER A 1 296 ? -3.215 -15.880 12.079 1.00 95.94 296 SER A O 1
ATOM 2288 N N . PHE A 1 297 ? -3.342 -14.996 10.019 1.00 96.81 297 PHE A N 1
ATOM 2289 C CA . PHE A 1 297 ? -2.482 -13.845 10.279 1.00 96.81 297 PHE A CA 1
ATOM 2290 C C . PHE A 1 297 ? -3.170 -12.842 11.209 1.00 96.81 297 PHE A C 1
ATOM 2292 O O . PHE A 1 297 ? -2.630 -12.534 12.268 1.00 96.81 297 PHE A O 1
ATOM 2299 N N . LEU A 1 298 ? -4.401 -12.429 10.890 1.00 95.00 298 LEU A N 1
ATOM 2300 C CA . LEU A 1 298 ? -5.159 -11.437 11.661 1.00 95.00 298 LEU A CA 1
ATOM 2301 C C . LEU A 1 298 ? -5.418 -11.856 13.114 1.00 95.00 298 LEU A C 1
ATOM 2303 O O . LEU A 1 298 ? -5.410 -11.018 14.011 1.00 95.00 298 LEU A O 1
ATOM 2307 N N . LYS A 1 299 ? -5.604 -13.155 13.376 1.00 93.06 299 LYS A N 1
ATOM 2308 C CA . LYS A 1 299 ? -5.765 -13.691 14.743 1.00 93.06 299 LYS A CA 1
ATOM 2309 C C . LYS A 1 299 ? -4.517 -13.541 15.620 1.00 93.06 299 LYS A C 1
ATOM 2311 O O . LYS A 1 299 ? -4.628 -13.634 16.838 1.00 93.06 299 LYS A O 1
ATOM 2316 N N . ARG A 1 300 ? -3.341 -13.353 15.015 1.00 89.81 300 ARG A N 1
ATOM 2317 C CA . ARG A 1 300 ? -2.046 -13.191 15.701 1.00 89.81 300 ARG A CA 1
ATOM 2318 C C . ARG A 1 300 ? -1.563 -11.740 15.719 1.00 89.81 300 ARG A C 1
ATOM 2320 O O . ARG A 1 300 ? -0.490 -11.466 16.254 1.00 89.81 300 ARG A O 1
ATOM 2327 N N . THR A 1 301 ? -2.320 -10.826 15.118 1.00 85.38 301 THR A N 1
ATOM 2328 C CA . THR A 1 301 ? -2.022 -9.392 15.095 1.00 85.38 301 THR A CA 1
ATOM 2329 C C . THR A 1 301 ? -2.910 -8.637 16.090 1.00 85.38 301 THR A C 1
ATOM 2331 O O . THR A 1 301 ? -3.961 -9.166 16.453 1.00 85.38 301 THR A O 1
ATOM 2334 N N . PRO A 1 302 ? -2.498 -7.435 16.537 1.00 62.94 302 PRO A N 1
ATOM 2335 C CA . PRO A 1 302 ? -3.267 -6.612 17.475 1.00 62.94 302 PRO A CA 1
ATOM 2336 C C . PRO A 1 302 ? -4.718 -6.333 17.050 1.00 62.94 302 PRO A C 1
ATOM 2338 O O . PRO A 1 302 ? -4.991 -6.268 15.827 1.00 62.94 302 PRO A O 1
#

pLDDT: mean 88.64, std 16.39, range [31.75, 98.75]